Protein AF-A0A0C3NIG6-F1 (afdb_monomer_lite)

Sequence (349 aa):
MDAIRGIPTIVVFTKYDRLLVSLKVQGVANLGSVAKEYLDQHCIKPIQQLTENPNLAHIAVSCAEGEHREGLEKLIELTYEKVTATFGSQMGTPSPVSVVTQMAQRVSPRLKIEGSIAIGKQRYWRALTSGANFWDHTILECLAVVHTDIVSVWNFNDPSQYLYSTEFRELMVNLVGTVDASTPTPHLPRVDTTSKICEPGPPLLAALPVILPFKAGLSLVQWVYETYQRLPDVHRKFMAYIVDLVHILEILFALTANKNEIKLTRGAISLAFNAYYPSAIQRDA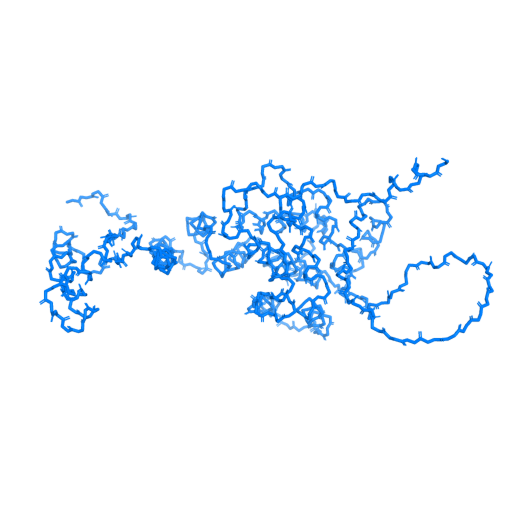HQNIKTRDYKIPGRDAVLEEIVSLLGTSAIDDSGISRVLGNISSADLERDDEWRTVTDNSKKTR

Secondary structure (DSSP, 8-state):
-GGGTT---EEEE--HHHHHHHHHHTT-SSHHHHHHHHHIIIIIHHHHHHHT-TT-EEEE---STTTHHHHHHHHHHHHHHHHHHHH--TTS---HHHHHHHHH--S-HHHHHHHHHHHHHHHTHHHHTTT---TTS-HHHHHHHHHHHHHHHH----TT-GGGSHHHHHHHHHHHHGGGSSS----S----------------------------SSSSHHHHHHHHTSTT-HHHHHHHHHHHHHHHHHHHHHHHTT-TTSPP-HHHHHHHHHHHTTSHHHHHHHHHHHHS---SS-HHHHHHHHHHHTTS-GGG-HHHHHHHHT--HHHHS----S--S-SSSSS--

Structure (mmCIF, N/CA/C/O backbone):
data_AF-A0A0C3NIG6-F1
#
_entry.id   AF-A0A0C3NIG6-F1
#
loop_
_atom_site.group_PDB
_atom_site.id
_atom_site.type_symbol
_atom_site.label_atom_id
_atom_site.label_alt_id
_atom_site.label_comp_id
_atom_site.label_asym_id
_atom_site.label_entity_id
_atom_site.label_seq_id
_atom_site.pdbx_PDB_ins_code
_atom_site.Cartn_x
_atom_site.Cartn_y
_atom_site.Cartn_z
_atom_site.occupancy
_atom_site.B_iso_or_equiv
_atom_site.auth_seq_id
_atom_site.auth_comp_id
_atom_site.auth_asym_id
_atom_site.auth_atom_id
_atom_site.pdbx_PDB_model_num
ATOM 1 N N . MET A 1 1 ? -28.091 -20.448 17.985 1.00 50.78 1 MET A N 1
ATOM 2 C CA . MET A 1 1 ? -27.729 -19.247 17.202 1.00 50.78 1 MET A CA 1
ATOM 3 C C . MET A 1 1 ? -26.829 -19.677 16.045 1.00 50.78 1 MET A C 1
ATOM 5 O O . MET A 1 1 ? -25.616 -19.584 16.155 1.00 50.78 1 MET A O 1
ATOM 9 N N . ASP A 1 2 ? -27.399 -20.167 14.942 1.00 51.06 2 ASP A N 1
ATOM 10 C CA . ASP A 1 2 ? -26.607 -20.682 13.805 1.00 51.06 2 ASP A CA 1
ATOM 11 C C . ASP A 1 2 ? -26.094 -19.589 12.846 1.00 51.06 2 ASP A C 1
ATOM 13 O O . ASP A 1 2 ? -25.304 -19.867 11.950 1.00 51.06 2 ASP A O 1
ATOM 17 N N . ALA A 1 3 ? -26.493 -18.329 13.048 1.00 52.78 3 ALA A N 1
ATOM 18 C CA . ALA A 1 3 ? -26.222 -17.232 12.115 1.00 52.78 3 ALA A CA 1
ATOM 19 C C . ALA A 1 3 ? -24.767 -16.713 12.105 1.00 52.78 3 ALA A C 1
ATOM 21 O O . ALA A 1 3 ? -24.412 -15.957 11.209 1.00 52.78 3 ALA A O 1
ATOM 22 N N . ILE A 1 4 ? -23.925 -17.089 13.077 1.00 56.44 4 ILE A N 1
ATOM 23 C CA . ILE A 1 4 ? -22.544 -16.569 13.222 1.00 56.44 4 ILE A CA 1
ATOM 24 C C . ILE A 1 4 ? -21.499 -17.608 12.773 1.00 56.44 4 ILE A C 1
ATOM 26 O O . ILE A 1 4 ? -20.300 -17.333 12.696 1.00 56.44 4 ILE A O 1
ATOM 30 N N . ARG A 1 5 ? -21.925 -18.835 12.450 1.00 59.25 5 ARG A N 1
ATOM 31 C CA . ARG A 1 5 ? -20.999 -19.916 12.110 1.00 59.25 5 ARG A CA 1
ATOM 32 C C . ARG A 1 5 ? -20.332 -19.627 10.759 1.00 59.25 5 ARG A C 1
ATOM 34 O O . ARG A 1 5 ? -20.992 -19.616 9.728 1.00 59.25 5 ARG A O 1
ATOM 41 N N . GLY A 1 6 ? -19.018 -19.398 10.781 1.00 68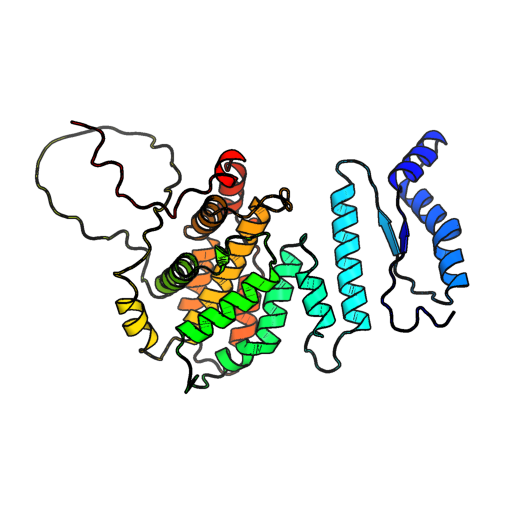.44 6 GLY A N 1
ATOM 42 C CA . GLY A 1 6 ? -18.221 -19.078 9.589 1.00 68.44 6 GLY A CA 1
ATOM 43 C C . GLY A 1 6 ? -18.077 -17.583 9.277 1.00 68.44 6 GLY A C 1
ATOM 44 O O . GLY A 1 6 ? -17.482 -17.248 8.257 1.00 68.44 6 GLY A O 1
ATOM 45 N N . ILE A 1 7 ? -18.574 -16.686 10.139 1.00 78.69 7 ILE A N 1
ATOM 46 C CA . ILE A 1 7 ? -18.422 -15.233 9.974 1.00 78.69 7 ILE A CA 1
ATOM 47 C C . ILE A 1 7 ? -17.359 -14.716 10.958 1.00 78.69 7 ILE A C 1
ATOM 49 O O . ILE A 1 7 ? -17.544 -14.858 12.174 1.00 78.69 7 ILE A O 1
ATOM 53 N N . PRO A 1 8 ? -16.258 -14.090 10.490 1.00 82.50 8 PRO A N 1
ATOM 54 C CA . PRO A 1 8 ? -15.301 -13.459 11.392 1.00 82.50 8 PRO A CA 1
ATOM 55 C C . PRO A 1 8 ? -15.998 -12.333 12.155 1.00 82.50 8 PRO A C 1
ATOM 57 O O . PRO A 1 8 ? -16.492 -11.375 11.566 1.00 82.50 8 PRO A O 1
ATOM 60 N N . THR A 1 9 ? -16.049 -12.465 13.478 1.00 86.00 9 THR A N 1
ATOM 61 C CA . THR A 1 9 ? -16.782 -11.547 14.355 1.00 86.00 9 THR A CA 1
ATOM 62 C C . THR A 1 9 ? -15.817 -10.866 15.316 1.00 86.00 9 THR A C 1
ATOM 64 O O . THR A 1 9 ? -15.025 -11.538 15.981 1.00 86.00 9 THR A O 1
ATOM 67 N N . ILE A 1 10 ? -15.899 -9.536 15.392 1.00 90.94 10 ILE A N 1
ATOM 68 C CA . ILE A 1 10 ? -15.164 -8.696 16.342 1.00 90.94 10 ILE A CA 1
ATOM 69 C C . ILE A 1 10 ? -16.175 -7.840 17.096 1.00 90.94 10 ILE A C 1
ATOM 71 O O . ILE A 1 10 ? -17.009 -7.178 16.479 1.00 90.94 10 ILE A O 1
ATOM 75 N N . VAL A 1 11 ? -16.091 -7.830 18.425 1.00 91.69 11 VAL A N 1
ATOM 76 C CA . VAL A 1 11 ? -16.905 -6.947 19.266 1.00 91.69 11 VAL A CA 1
ATOM 77 C C . VAL A 1 11 ? -16.138 -5.665 19.564 1.00 91.69 11 VAL A C 1
ATOM 79 O O . VAL A 1 11 ? -15.054 -5.694 20.144 1.00 91.69 11 VAL A O 1
ATOM 82 N N . VAL A 1 12 ? -16.710 -4.528 19.172 1.00 92.56 12 VAL A N 1
ATOM 83 C CA . VAL A 1 12 ? -16.109 -3.208 19.383 1.00 92.56 12 VAL A CA 1
ATOM 84 C C . VAL A 1 12 ? -16.818 -2.501 20.532 1.00 92.56 12 VAL A C 1
ATOM 86 O O . VAL A 1 12 ? -17.988 -2.133 20.427 1.00 92.56 12 VAL A O 1
ATOM 89 N N . PHE A 1 13 ? -16.097 -2.279 21.626 1.00 91.56 13 PHE A N 1
ATOM 90 C CA . PHE A 1 13 ? -16.580 -1.508 22.764 1.00 91.56 13 PHE A CA 1
ATOM 91 C C . PHE A 1 13 ? -16.217 -0.037 22.576 1.00 91.56 13 PHE A C 1
ATOM 93 O O . PHE A 1 13 ? -15.056 0.355 22.680 1.00 91.56 13 PHE A O 1
ATOM 100 N N . THR A 1 14 ? -17.217 0.781 22.266 1.00 89.25 14 THR A N 1
ATOM 101 C CA . THR A 1 14 ? -17.039 2.222 22.045 1.00 89.25 14 THR A CA 1
ATOM 102 C C . THR A 1 14 ? -17.154 3.011 23.349 1.00 89.25 14 THR A C 1
ATOM 104 O O . THR A 1 14 ? -17.643 2.497 24.356 1.00 89.25 14 THR A O 1
ATOM 107 N N . LYS A 1 15 ? -16.742 4.288 23.319 1.00 88.00 15 LYS A N 1
ATOM 108 C CA . LYS A 1 15 ? -16.804 5.224 24.459 1.00 88.00 15 LYS A CA 1
ATOM 109 C C . LYS A 1 15 ? -15.924 4.805 25.643 1.00 88.00 15 LYS A C 1
ATOM 111 O O . LYS A 1 15 ? -16.271 5.071 26.797 1.00 88.00 15 LYS A O 1
ATOM 116 N N . TYR A 1 16 ? -14.790 4.158 25.372 1.00 89.31 16 TYR A N 1
ATOM 117 C CA . TYR A 1 16 ? -13.845 3.757 26.417 1.00 89.31 16 TYR A CA 1
ATOM 118 C C . TYR A 1 16 ? -13.283 4.965 27.190 1.00 89.31 16 TYR A C 1
ATOM 120 O O . TYR A 1 16 ? -13.111 4.905 28.406 1.00 89.31 16 TYR A O 1
ATOM 128 N N . ASP A 1 17 ? -13.118 6.103 26.513 1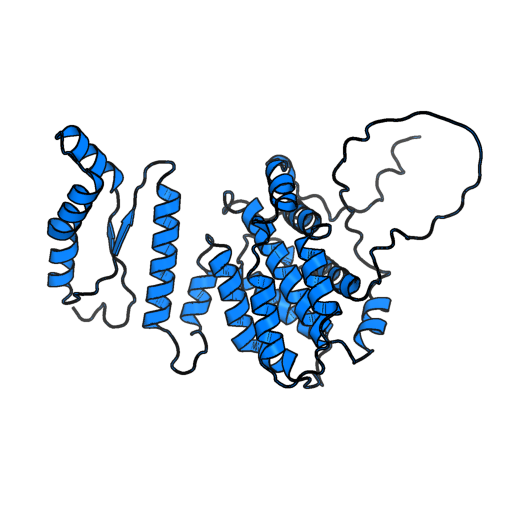.00 88.56 17 ASP A N 1
ATOM 129 C CA . ASP A 1 17 ? -12.810 7.407 27.106 1.00 88.56 17 ASP A CA 1
ATOM 130 C C . ASP A 1 17 ? -13.797 7.799 28.212 1.00 88.56 17 ASP A C 1
ATOM 132 O O . ASP A 1 17 ? -13.394 8.203 29.302 1.00 88.56 17 ASP A O 1
ATOM 136 N N . ARG A 1 18 ? -15.103 7.617 27.981 1.00 90.50 18 ARG A N 1
ATOM 137 C CA . ARG A 1 18 ? -16.131 7.955 28.974 1.00 90.50 18 ARG A CA 1
ATOM 138 C C . ARG A 1 18 ? -16.068 7.053 30.198 1.00 90.50 18 ARG A C 1
ATOM 140 O O . ARG A 1 18 ? -16.305 7.534 31.305 1.00 90.50 18 ARG A O 1
ATOM 147 N N . LEU A 1 19 ? -15.731 5.775 30.017 1.00 90.44 19 LEU A N 1
ATOM 148 C CA . LEU A 1 19 ? -15.505 4.862 31.136 1.00 90.44 19 LEU A CA 1
ATOM 149 C C . LEU A 1 19 ? -14.326 5.349 31.986 1.00 90.44 19 LEU A C 1
ATOM 151 O O . LEU A 1 19 ? -14.478 5.506 33.197 1.00 90.44 19 LEU A O 1
ATOM 155 N N . LEU A 1 20 ? -13.196 5.680 31.355 1.00 90.12 20 LEU A N 1
ATOM 156 C CA . LEU A 1 20 ? -12.022 6.220 32.047 1.00 90.12 20 LEU A CA 1
ATOM 157 C C . LEU A 1 20 ? -12.338 7.523 32.796 1.00 90.12 20 LEU A C 1
ATOM 159 O O . LEU A 1 20 ? -11.963 7.666 33.961 1.00 90.12 20 LEU A O 1
ATOM 163 N N . VAL A 1 21 ? -13.075 8.448 32.171 1.00 90.19 21 VAL A N 1
ATOM 164 C CA . VAL A 1 21 ? -13.530 9.693 32.814 1.00 90.19 21 VAL A CA 1
ATOM 165 C C . VAL A 1 21 ? -14.425 9.395 34.017 1.00 90.19 21 VAL A C 1
ATOM 167 O O . VAL A 1 21 ? -14.229 9.989 35.076 1.00 90.19 21 VAL A O 1
ATOM 170 N N . SER A 1 22 ? -15.367 8.455 33.897 1.00 89.94 22 SER A N 1
ATOM 171 C CA . SER A 1 22 ? -16.261 8.095 35.005 1.00 89.94 22 SER A CA 1
ATOM 172 C C . SER A 1 22 ? -15.504 7.524 36.210 1.00 89.94 22 SER A C 1
ATOM 174 O O . SER A 1 22 ? -15.755 7.938 37.341 1.00 89.94 22 SER A O 1
ATOM 176 N N . LEU A 1 23 ? -14.514 6.657 35.973 1.00 90.31 23 LEU A N 1
ATOM 177 C CA . LEU A 1 23 ? -13.677 6.072 37.023 1.00 90.31 23 LEU A CA 1
ATOM 178 C C . LEU A 1 23 ? -12.795 7.136 37.684 1.00 90.31 23 LEU A C 1
ATOM 180 O O . LEU A 1 23 ? -12.614 7.138 38.900 1.00 90.31 23 LEU A O 1
ATOM 184 N N . LYS A 1 24 ? -12.306 8.101 36.897 1.00 90.19 24 LYS A N 1
ATOM 185 C CA . LYS A 1 24 ? -11.540 9.241 37.408 1.00 90.19 24 LYS A CA 1
ATOM 186 C C . LYS A 1 24 ? -12.373 10.113 38.344 1.00 90.19 24 LYS A C 1
ATOM 188 O O . LYS A 1 24 ? -11.885 10.491 39.404 1.00 90.19 24 LYS A O 1
ATOM 193 N N . VAL A 1 25 ? -13.626 10.402 37.985 1.00 90.44 25 VAL A N 1
ATOM 194 C CA . VAL A 1 25 ? -14.560 11.158 38.843 1.00 90.44 25 VAL A CA 1
ATOM 195 C C . VAL A 1 25 ? -14.852 10.412 40.149 1.00 90.44 25 VAL A C 1
ATOM 197 O O . VAL A 1 25 ? -15.015 11.043 41.188 1.00 90.44 25 VAL A O 1
ATOM 200 N N . GLN A 1 26 ? -14.852 9.079 40.124 1.00 88.94 26 GLN A N 1
ATOM 201 C CA . GLN A 1 26 ? -15.035 8.235 41.311 1.00 88.94 26 GLN A CA 1
ATOM 202 C C . GLN A 1 26 ? -13.778 8.119 42.193 1.00 88.94 26 GLN A C 1
ATOM 204 O O . GLN A 1 26 ? -13.798 7.406 43.193 1.00 88.94 26 GLN A O 1
ATOM 209 N N . GLY A 1 27 ? -12.681 8.804 41.850 1.00 86.19 27 GLY A N 1
ATOM 210 C CA . GLY A 1 27 ? -11.442 8.778 42.630 1.00 86.19 27 GLY A CA 1
ATOM 211 C C . GLY A 1 27 ? -10.666 7.463 42.523 1.00 86.19 27 GLY A C 1
ATOM 212 O O . GLY A 1 27 ? -9.832 7.170 43.377 1.00 86.19 27 GLY A O 1
ATOM 213 N N . VAL A 1 28 ? -10.926 6.661 41.487 1.00 87.06 28 VAL A N 1
ATOM 214 C CA . VAL A 1 28 ? -10.264 5.369 41.279 1.00 87.06 28 VAL A CA 1
ATOM 215 C C . VAL A 1 28 ? -8.808 5.579 40.851 1.00 87.06 28 VAL A C 1
ATOM 217 O O . VAL A 1 28 ? -8.521 6.254 39.861 1.00 87.06 28 VAL A O 1
ATOM 220 N N . ALA A 1 29 ? -7.873 4.966 41.580 1.00 83.00 29 ALA A N 1
ATOM 221 C CA . ALA A 1 29 ? -6.476 4.853 41.159 1.00 83.00 29 ALA A CA 1
ATOM 222 C C . ALA A 1 29 ? -6.318 3.768 40.074 1.00 83.00 29 ALA A C 1
ATOM 224 O O . ALA A 1 29 ? -7.115 2.838 40.001 1.00 83.00 29 ALA A O 1
ATOM 225 N N . ASN A 1 30 ? -5.270 3.849 39.244 1.00 84.88 30 ASN A N 1
ATOM 226 C CA . ASN A 1 30 ? -4.984 2.866 38.182 1.00 84.88 30 ASN A CA 1
ATOM 227 C C . ASN A 1 30 ? -6.143 2.665 37.181 1.00 84.88 30 ASN A C 1
ATOM 229 O O . ASN A 1 30 ? -6.539 1.544 36.863 1.00 84.88 30 ASN A O 1
ATOM 233 N N . LEU A 1 31 ? -6.663 3.776 36.647 1.00 87.06 31 LEU A N 1
ATOM 234 C CA . LEU A 1 31 ? -7.825 3.824 35.746 1.00 87.06 31 LEU A CA 1
ATOM 235 C C . LEU A 1 31 ? -7.804 2.767 34.633 1.00 87.06 31 LEU A C 1
ATOM 237 O O . LEU A 1 31 ? -8.821 2.138 34.369 1.00 87.06 31 LEU A O 1
ATOM 241 N N . GLY A 1 32 ? -6.649 2.552 33.995 1.00 85.19 32 GLY A N 1
ATOM 242 C CA . GLY A 1 32 ? -6.527 1.629 32.866 1.00 85.19 32 GLY A CA 1
ATOM 243 C C . GLY A 1 32 ? -6.751 0.159 33.230 1.00 85.19 32 GLY A C 1
ATOM 244 O O . GLY A 1 32 ? -7.393 -0.555 32.464 1.00 85.19 32 GLY A O 1
ATOM 245 N N . SER A 1 33 ? -6.251 -0.308 34.379 1.00 88.44 33 SER A N 1
ATOM 246 C CA . SER A 1 33 ? -6.459 -1.698 34.807 1.00 88.44 33 SER A CA 1
ATOM 247 C C . SER A 1 33 ? -7.886 -1.915 35.296 1.00 88.44 33 SER A C 1
ATOM 249 O O . SER A 1 33 ? -8.506 -2.903 34.917 1.00 88.44 33 SER A O 1
ATOM 251 N N . VAL A 1 34 ? -8.435 -0.958 36.053 1.00 92.00 34 VAL A N 1
ATOM 252 C CA . VAL A 1 34 ? -9.812 -1.045 36.560 1.00 92.00 34 VAL A CA 1
ATOM 253 C C . VAL A 1 34 ? -10.828 -0.974 35.420 1.00 92.00 34 VAL A C 1
ATOM 255 O O . VAL A 1 34 ? -11.781 -1.745 35.398 1.00 92.00 34 VAL A O 1
ATOM 258 N N . ALA A 1 35 ? -10.609 -0.113 34.422 1.00 90.69 35 ALA A N 1
ATOM 259 C CA . ALA A 1 35 ? -11.461 -0.051 33.237 1.00 90.69 35 ALA A CA 1
ATOM 260 C C . ALA A 1 35 ? -11.434 -1.357 32.432 1.00 90.69 35 ALA A C 1
ATOM 262 O O . ALA A 1 35 ? -12.486 -1.810 31.985 1.00 90.69 35 ALA A O 1
ATOM 263 N N . LYS A 1 36 ? -10.256 -1.983 32.275 1.00 90.81 36 LYS A N 1
ATOM 264 C CA . LYS A 1 36 ? -10.127 -3.297 31.625 1.00 90.81 36 LYS A CA 1
ATOM 265 C C . LYS A 1 36 ? -10.873 -4.383 32.390 1.00 90.81 36 LYS A C 1
ATOM 267 O O . LYS A 1 36 ? -11.595 -5.153 31.771 1.00 90.81 36 LYS A O 1
ATOM 272 N N . GLU A 1 37 ? -10.724 -4.428 33.710 1.00 93.00 37 GLU A N 1
ATOM 273 C CA . GLU A 1 37 ? -11.421 -5.400 34.554 1.00 93.00 37 GLU A CA 1
ATOM 274 C C . GLU A 1 37 ? -12.941 -5.200 34.517 1.00 93.00 37 GLU A C 1
ATOM 276 O O . GLU A 1 37 ? -13.684 -6.166 34.359 1.00 93.00 37 GLU A O 1
ATOM 281 N N . TYR A 1 38 ? -13.405 -3.948 34.561 1.00 93.50 38 TYR A N 1
ATOM 282 C CA . TYR A 1 38 ? -14.819 -3.615 34.402 1.00 93.50 38 TYR A CA 1
ATOM 283 C C . TYR A 1 38 ? -15.367 -4.137 33.068 1.00 93.50 38 TYR A C 1
ATOM 285 O O . TYR A 1 38 ? -16.414 -4.783 33.026 1.00 93.50 38 TYR A O 1
ATOM 293 N N . LEU A 1 39 ? -14.643 -3.892 31.972 1.00 93.44 39 LEU A N 1
ATOM 294 C CA . LEU A 1 39 ? -15.014 -4.375 30.642 1.00 93.44 39 LEU A CA 1
ATOM 295 C C . LEU A 1 39 ? -15.014 -5.901 30.556 1.00 93.44 39 LEU A C 1
ATOM 297 O O . LEU A 1 39 ? -15.930 -6.479 29.972 1.00 93.44 39 LEU A O 1
ATOM 301 N N . ASP A 1 40 ? -14.019 -6.550 31.154 1.00 92.94 40 ASP A N 1
ATOM 302 C CA . ASP A 1 40 ? -13.918 -8.006 31.197 1.00 92.94 40 ASP A CA 1
ATOM 303 C C . ASP A 1 40 ? -15.128 -8.628 31.903 1.00 92.94 40 ASP A C 1
ATOM 305 O O . ASP A 1 40 ? -15.803 -9.500 31.351 1.00 92.94 40 ASP A O 1
ATOM 309 N N . GLN A 1 41 ? -15.452 -8.125 33.096 1.00 94.12 41 GLN A N 1
ATOM 310 C CA . GLN A 1 41 ? -16.515 -8.663 33.940 1.00 94.12 41 GLN A CA 1
ATOM 311 C C . GLN A 1 41 ? -17.919 -8.349 33.416 1.00 94.12 41 GLN A C 1
ATOM 313 O O . GLN A 1 41 ? -18.778 -9.230 33.412 1.00 94.12 41 GLN A O 1
ATOM 318 N N . HIS A 1 42 ? -18.166 -7.111 32.983 1.00 93.75 42 HIS A N 1
ATOM 319 C CA . HIS A 1 42 ? -19.520 -6.647 32.670 1.00 93.75 42 HIS A CA 1
ATOM 320 C C . HIS A 1 42 ? -19.883 -6.718 31.189 1.00 93.75 42 HIS A C 1
ATOM 322 O O . HIS A 1 42 ? -21.068 -6.681 30.862 1.00 93.75 42 HIS A O 1
ATOM 328 N N . CYS A 1 43 ? -18.899 -6.837 30.296 1.00 93.31 43 CYS A N 1
ATOM 329 C CA . CYS A 1 43 ? -19.143 -6.820 28.857 1.00 93.31 43 CYS A CA 1
ATOM 330 C C . CYS A 1 43 ? -18.611 -8.080 28.164 1.00 93.31 43 CYS A C 1
ATOM 332 O O . CYS A 1 43 ? -19.377 -8.784 27.513 1.00 93.31 43 CYS A O 1
ATOM 334 N N . ILE A 1 44 ? -17.320 -8.395 28.306 1.00 92.88 44 ILE A N 1
ATOM 335 C CA . ILE A 1 44 ? -16.668 -9.465 27.533 1.00 92.88 44 ILE A CA 1
ATOM 336 C C . ILE A 1 44 ? -17.161 -10.845 27.973 1.00 92.88 44 ILE A C 1
ATOM 338 O O . ILE A 1 44 ? -17.701 -11.581 27.146 1.00 92.88 44 ILE A O 1
ATOM 342 N N . LYS A 1 45 ? -17.038 -11.186 29.263 1.00 93.50 45 LYS A N 1
ATOM 343 C CA . LYS A 1 45 ? -17.456 -12.493 29.796 1.00 93.50 45 LYS A CA 1
ATOM 344 C C . LYS A 1 45 ? -18.930 -12.815 29.517 1.00 93.50 45 LYS A C 1
ATOM 346 O O . LYS A 1 45 ? -19.191 -13.916 29.028 1.00 93.50 45 LYS A O 1
ATOM 351 N N . PRO A 1 46 ? -19.893 -11.895 29.737 1.00 94.12 46 PRO A N 1
ATOM 352 C CA . PRO A 1 46 ? -21.290 -12.147 29.389 1.00 94.12 46 PRO A CA 1
ATOM 353 C C . PRO A 1 46 ? -21.500 -12.474 27.906 1.00 94.12 46 PRO A C 1
ATOM 355 O O . PRO A 1 46 ? -22.256 -13.386 27.580 1.00 94.12 46 PRO A O 1
ATOM 358 N N . ILE A 1 47 ? -20.808 -11.780 26.995 1.00 90.25 47 ILE A N 1
ATOM 359 C CA . ILE A 1 47 ? -20.933 -12.046 25.555 1.00 90.25 47 ILE A CA 1
ATOM 360 C C . ILE A 1 47 ? -20.264 -13.375 25.187 1.00 90.25 47 ILE A C 1
ATOM 362 O O . ILE A 1 47 ? -20.826 -14.135 24.402 1.00 90.25 47 ILE A O 1
ATOM 366 N N . GLN A 1 48 ? -19.103 -13.700 25.760 1.00 91.06 48 GLN A N 1
ATOM 367 C CA . GLN A 1 48 ? -18.442 -14.995 25.547 1.00 91.06 48 GLN A CA 1
ATOM 368 C C . GLN A 1 48 ? -19.334 -16.163 25.982 1.00 91.06 48 GLN A C 1
ATOM 370 O O . GLN A 1 48 ? -19.431 -17.156 25.266 1.00 91.06 48 GLN A O 1
ATOM 375 N N . GLN A 1 49 ? -20.022 -16.022 27.120 1.00 90.75 49 GLN A N 1
ATOM 376 C CA . GLN A 1 49 ? -20.995 -17.005 27.601 1.00 90.75 49 GLN A CA 1
ATOM 377 C C . GLN A 1 49 ? -22.199 -17.110 26.660 1.00 90.75 49 GLN A C 1
ATOM 379 O O . GLN A 1 49 ? -22.582 -18.212 26.286 1.00 90.75 49 GLN A O 1
ATOM 384 N N . LEU A 1 50 ? -22.759 -15.974 26.230 1.00 88.50 50 LEU A N 1
ATOM 385 C CA . LEU A 1 50 ? -23.914 -15.937 25.327 1.00 88.50 50 LEU A CA 1
ATOM 386 C C . LEU A 1 50 ? -23.612 -16.519 23.937 1.00 88.50 50 LEU A C 1
ATOM 388 O O . LEU A 1 50 ? -24.487 -17.104 23.305 1.00 88.50 50 LEU A O 1
ATOM 392 N N . THR A 1 51 ? -22.390 -16.316 23.445 1.00 84.81 51 THR A N 1
ATOM 393 C CA . THR A 1 51 ? -21.947 -16.761 22.113 1.00 84.81 51 THR A CA 1
ATOM 394 C C . THR A 1 51 ? -21.282 -18.134 22.124 1.00 84.81 51 THR A C 1
ATOM 396 O O . THR A 1 51 ? -20.909 -18.619 21.059 1.00 84.81 51 THR A O 1
ATOM 399 N N . GLU A 1 52 ? -21.104 -18.737 23.305 1.00 87.56 52 GLU A N 1
ATOM 400 C CA . GLU A 1 52 ? -20.338 -19.974 23.508 1.00 87.56 52 GLU A CA 1
ATOM 401 C C . GLU A 1 52 ? -18.929 -19.912 22.877 1.00 87.56 52 GLU A C 1
ATOM 403 O O . GLU A 1 52 ? -18.361 -20.919 22.452 1.00 87.56 52 GLU A O 1
ATOM 408 N N . ASN A 1 53 ? -18.343 -18.711 22.810 1.00 83.12 53 ASN A N 1
ATOM 409 C CA . ASN A 1 53 ? -17.048 -18.462 22.186 1.00 83.12 53 ASN A CA 1
ATOM 410 C C . ASN A 1 53 ? -16.070 -17.843 23.198 1.00 83.12 53 ASN A C 1
ATOM 412 O O . ASN A 1 53 ? -16.033 -16.618 23.349 1.00 83.12 53 ASN A O 1
ATOM 416 N N . PRO A 1 54 ? -15.227 -18.654 23.863 1.00 83.62 54 PRO A N 1
ATOM 417 C CA . PRO A 1 54 ? -14.262 -18.146 24.839 1.00 83.62 54 PRO A CA 1
ATOM 418 C C . PRO A 1 54 ? -13.147 -17.304 24.194 1.00 83.62 54 PRO A C 1
ATOM 420 O O . PRO A 1 54 ? -12.515 -16.504 24.873 1.00 83.62 54 PRO A O 1
ATOM 423 N N . ASN A 1 55 ? -12.931 -17.431 22.880 1.00 84.12 55 ASN A N 1
ATOM 424 C CA . ASN A 1 55 ? -11.885 -16.728 22.128 1.00 84.12 55 ASN A CA 1
ATOM 425 C C . ASN A 1 55 ? -12.450 -15.569 21.287 1.00 84.12 55 ASN A C 1
ATOM 427 O O . ASN A 1 55 ? -11.928 -15.243 20.211 1.00 84.12 55 ASN A O 1
ATOM 431 N N . LEU A 1 56 ? -13.545 -14.966 21.758 1.00 87.06 56 LEU A N 1
ATOM 432 C CA . LEU A 1 56 ? -14.191 -13.837 21.103 1.00 87.06 56 LEU A CA 1
ATOM 433 C C . LEU A 1 56 ? -13.210 -12.671 20.931 1.00 87.06 56 LEU A C 1
ATOM 435 O O . LEU A 1 56 ? -12.711 -12.094 21.901 1.00 87.06 56 LEU A O 1
ATOM 439 N N . ALA A 1 57 ? -12.969 -12.310 19.673 1.00 91.25 57 ALA A N 1
ATOM 440 C CA . ALA A 1 57 ? -12.162 -11.154 19.329 1.00 91.25 57 ALA A CA 1
ATOM 441 C C . ALA A 1 57 ? -12.892 -9.883 19.750 1.00 91.25 57 ALA A C 1
ATOM 443 O O . ALA A 1 57 ? -14.068 -9.701 19.426 1.00 91.25 57 ALA A O 1
ATOM 444 N N . HIS A 1 58 ? -12.199 -8.999 20.450 1.00 92.06 58 HIS A N 1
ATOM 445 C CA . HIS A 1 58 ? -12.788 -7.751 20.888 1.00 92.06 58 HIS A CA 1
ATOM 446 C C . HIS A 1 58 ? -11.737 -6.659 21.021 1.00 92.06 58 HIS A C 1
ATOM 448 O O . HIS A 1 58 ? -10.549 -6.932 21.185 1.00 92.06 58 HIS A O 1
ATOM 454 N N . ILE A 1 59 ? -12.196 -5.415 20.971 1.00 92.25 59 ILE A N 1
ATOM 455 C CA . ILE A 1 59 ? -11.359 -4.242 21.186 1.00 92.25 59 ILE A CA 1
ATOM 456 C C . ILE A 1 59 ? -12.174 -3.130 21.840 1.00 92.25 59 ILE A C 1
ATOM 458 O O . ILE A 1 59 ? -13.343 -2.928 21.514 1.00 92.25 59 ILE A O 1
ATOM 462 N N . ALA A 1 60 ? -11.551 -2.404 22.766 1.00 90.50 60 ALA A N 1
ATOM 463 C CA . ALA A 1 60 ? -12.095 -1.167 23.306 1.00 90.50 60 ALA A CA 1
ATOM 464 C C . ALA A 1 60 ? -11.469 0.027 22.580 1.00 90.50 60 ALA A C 1
ATOM 466 O O . ALA A 1 60 ? -10.245 0.114 22.478 1.00 90.50 60 ALA A O 1
ATOM 467 N N . VAL A 1 61 ? -12.303 0.935 22.075 1.00 88.81 61 VAL A N 1
ATOM 468 C CA . VAL A 1 61 ? -11.867 2.109 21.311 1.00 88.81 61 VAL A CA 1
ATOM 469 C C . VAL A 1 61 ? -12.325 3.404 21.982 1.00 88.81 61 VAL A C 1
ATOM 471 O O . VAL A 1 61 ? -13.464 3.533 22.446 1.00 88.81 61 VAL A O 1
ATOM 474 N N . SER A 1 62 ? -11.408 4.368 22.030 1.00 84.38 62 SER A N 1
ATOM 475 C CA . SER A 1 62 ? -11.655 5.741 22.472 1.00 84.38 62 SER 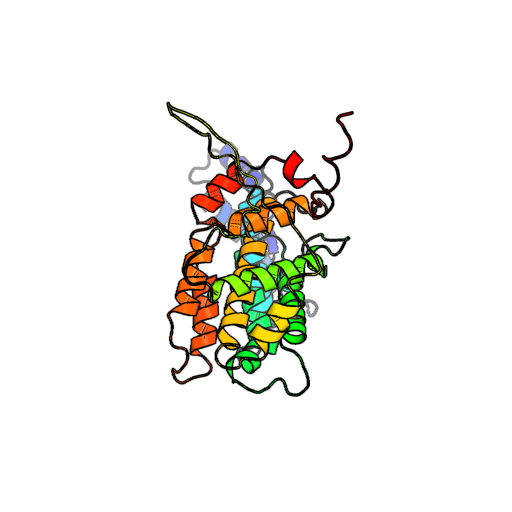A CA 1
ATOM 476 C C . SER A 1 62 ? -12.166 6.570 21.293 1.00 84.38 62 SER A C 1
ATOM 478 O O . SER A 1 62 ? -11.687 6.424 20.166 1.00 84.38 62 SER A O 1
ATOM 480 N N . CYS A 1 63 ? -13.172 7.410 21.532 1.00 73.19 63 CYS A N 1
ATOM 481 C CA . CYS A 1 63 ? -13.651 8.385 20.543 1.00 73.19 63 CYS A CA 1
ATOM 482 C C . CYS A 1 63 ? -13.111 9.797 20.815 1.00 73.19 63 CYS A C 1
ATOM 484 O O . CYS A 1 63 ? -13.527 10.742 20.148 1.00 73.19 63 CYS A O 1
ATOM 486 N N . ALA A 1 64 ? -12.224 9.951 21.804 1.00 74.50 64 ALA A N 1
ATOM 487 C CA . ALA A 1 64 ? -11.596 11.227 22.106 1.00 74.50 64 ALA A CA 1
ATOM 488 C C . ALA A 1 64 ? -10.610 11.632 20.997 1.00 74.50 64 ALA A C 1
ATOM 490 O O . ALA A 1 64 ? -9.924 10.786 20.409 1.00 74.50 64 ALA A O 1
ATOM 491 N N . GLU A 1 65 ? -10.529 12.937 20.722 1.00 65.56 65 GLU A N 1
ATOM 492 C CA . GLU A 1 65 ? -9.539 13.491 19.795 1.00 65.56 65 GLU A CA 1
ATOM 493 C C . GLU A 1 65 ? -8.117 13.106 20.236 1.00 65.56 65 GLU A C 1
ATOM 495 O O . GLU A 1 65 ? -7.769 13.192 21.412 1.00 65.56 65 GLU A O 1
ATOM 500 N N . GLY A 1 66 ? -7.298 12.638 19.289 1.00 66.56 66 GLY A N 1
ATOM 501 C CA . GLY A 1 66 ? -5.930 12.161 19.531 1.00 66.56 66 GLY A CA 1
ATOM 502 C C . GLY A 1 66 ? -5.813 10.659 19.822 1.00 66.56 66 GLY A C 1
ATOM 503 O O . GLY A 1 66 ? -4.933 10.009 19.265 1.00 66.56 66 GLY A O 1
ATOM 504 N N . GLU A 1 67 ? -6.725 10.074 20.601 1.00 67.06 67 GLU A N 1
ATOM 505 C CA . GLU A 1 67 ? -6.698 8.637 20.951 1.00 67.06 67 GLU A CA 1
ATOM 506 C C . GLU A 1 67 ? -7.440 7.745 19.940 1.00 67.06 67 GLU A C 1
ATOM 508 O O . GLU A 1 67 ? -7.219 6.533 19.873 1.00 67.06 67 GLU A O 1
ATOM 513 N N . HIS A 1 68 ? -8.311 8.340 19.119 1.00 71.19 68 HIS A N 1
ATOM 514 C CA . HIS A 1 68 ? -9.082 7.625 18.101 1.00 71.19 68 HIS A CA 1
ATOM 515 C C . HIS A 1 68 ? -8.199 6.881 17.082 1.00 71.19 68 HIS A C 1
ATOM 517 O O . HIS A 1 68 ? -8.548 5.778 16.657 1.00 71.19 68 HIS A O 1
ATOM 523 N N . ARG A 1 69 ? -7.043 7.454 16.711 1.00 69.81 69 ARG A N 1
ATOM 524 C CA . ARG A 1 69 ? -6.167 6.894 15.669 1.00 69.81 69 ARG A CA 1
ATOM 525 C C . ARG A 1 69 ? -5.558 5.554 16.084 1.00 69.81 69 ARG A C 1
ATOM 527 O O . ARG A 1 69 ? -5.629 4.599 15.321 1.00 69.81 69 ARG A O 1
ATOM 534 N N . GLU A 1 70 ? -5.051 5.459 17.313 1.00 74.62 70 GLU A N 1
ATOM 535 C CA . GLU A 1 70 ? -4.469 4.218 17.847 1.00 74.62 70 GLU A CA 1
ATOM 536 C C . GLU A 1 70 ? -5.528 3.107 17.974 1.00 74.62 70 GLU A C 1
ATOM 538 O O . GLU A 1 70 ? -5.278 1.947 17.644 1.00 74.62 70 GLU A O 1
ATOM 543 N N . GLY A 1 71 ? -6.741 3.454 18.423 1.00 79.56 71 GLY A N 1
ATOM 544 C CA . GLY A 1 71 ? -7.854 2.505 18.497 1.00 79.56 71 GLY A CA 1
ATOM 545 C C . GLY A 1 71 ? -8.285 1.988 17.121 1.00 79.56 71 GLY A C 1
ATOM 546 O O . GLY A 1 71 ? -8.575 0.800 16.970 1.00 79.56 71 GLY A O 1
ATOM 547 N N . LEU A 1 72 ? -8.294 2.866 16.115 1.00 78.94 72 LEU A N 1
ATOM 548 C CA . LEU A 1 72 ? -8.616 2.519 14.733 1.00 78.94 72 LEU A CA 1
ATOM 549 C C . LEU A 1 72 ? -7.552 1.606 14.103 1.00 78.94 72 LEU A C 1
ATOM 551 O O . LEU A 1 72 ? -7.914 0.611 13.476 1.00 78.94 72 LEU A O 1
ATOM 555 N N . GLU A 1 73 ? -6.264 1.901 14.301 1.00 77.38 73 GLU A N 1
ATOM 556 C CA . GLU A 1 73 ? -5.147 1.065 13.831 1.00 77.38 73 GLU A CA 1
ATOM 557 C C . GLU A 1 73 ? -5.252 -0.366 14.380 1.00 77.38 73 GLU A C 1
ATOM 559 O O . GLU A 1 73 ? -5.264 -1.326 13.607 1.00 77.38 73 GLU A O 1
ATOM 564 N N . LYS A 1 74 ? -5.446 -0.512 15.697 1.00 83.31 74 LYS A N 1
ATOM 565 C CA . LYS A 1 74 ? -5.608 -1.822 16.351 1.00 83.31 74 LYS A CA 1
ATOM 566 C C . LYS A 1 74 ? -6.859 -2.571 15.892 1.00 83.31 74 LYS A C 1
ATOM 568 O O . LYS A 1 74 ? -6.826 -3.788 15.731 1.00 83.31 74 LYS A O 1
ATOM 573 N N . LEU A 1 75 ? -7.977 -1.869 15.678 1.00 87.00 75 LEU A N 1
ATOM 574 C CA . LEU A 1 75 ? -9.199 -2.490 15.154 1.00 87.00 75 LEU A CA 1
ATOM 575 C C . LEU A 1 75 ? -8.969 -3.045 13.744 1.00 87.00 75 LEU A C 1
ATOM 577 O O . LEU A 1 75 ? -9.482 -4.112 13.400 1.00 87.00 75 LEU A O 1
ATOM 581 N N . ILE A 1 76 ? -8.203 -2.330 12.928 1.00 82.00 76 ILE A N 1
ATOM 582 C CA . ILE A 1 76 ? -7.897 -2.722 11.556 1.00 82.00 76 ILE A CA 1
ATOM 583 C C . ILE A 1 76 ? -6.963 -3.929 11.515 1.00 82.00 76 ILE A C 1
ATOM 585 O O . ILE A 1 76 ? -7.261 -4.881 10.789 1.00 82.00 76 ILE A O 1
ATOM 589 N N . GLU A 1 77 ? -5.925 -3.943 12.350 1.00 82.12 77 GLU A N 1
ATOM 590 C CA . GLU A 1 77 ? -5.052 -5.104 12.538 1.00 82.12 77 GLU A CA 1
ATOM 591 C C . GLU A 1 77 ? -5.855 -6.333 12.987 1.00 82.12 77 GLU A C 1
ATOM 593 O O . GLU A 1 77 ? -5.843 -7.359 12.307 1.00 82.12 77 GLU A O 1
ATOM 598 N N . LEU A 1 78 ? -6.677 -6.197 14.034 1.00 85.75 78 LEU A N 1
ATOM 599 C CA . LEU A 1 78 ? -7.523 -7.287 14.530 1.00 85.75 78 LEU A CA 1
ATOM 600 C C . LEU A 1 78 ? -8.506 -7.797 13.461 1.00 85.75 78 LEU A C 1
ATOM 602 O O . LEU A 1 78 ? -8.766 -8.998 13.361 1.00 85.75 78 LEU A O 1
ATOM 606 N N . THR A 1 79 ? -9.049 -6.893 12.641 1.00 84.94 79 THR A N 1
ATOM 607 C CA . THR A 1 79 ? -9.915 -7.244 11.504 1.00 84.94 79 THR A CA 1
ATOM 608 C C . THR A 1 79 ? -9.159 -8.059 10.467 1.00 84.94 79 THR A C 1
ATOM 610 O O . THR A 1 79 ? -9.653 -9.102 10.032 1.00 84.94 79 THR A O 1
ATOM 613 N N . TYR A 1 80 ? -7.953 -7.627 10.101 1.00 78.06 80 TYR A N 1
ATOM 614 C CA . TYR A 1 80 ? -7.117 -8.349 9.151 1.00 78.06 80 TYR A CA 1
ATOM 615 C C . TYR A 1 80 ? -6.741 -9.743 9.666 1.00 78.06 80 TYR A C 1
ATOM 617 O O . TYR A 1 80 ? -6.912 -10.731 8.947 1.00 78.06 80 TYR A O 1
ATOM 625 N N . GLU A 1 81 ? -6.307 -9.847 10.922 1.00 83.00 81 GLU A N 1
ATOM 626 C CA . GLU A 1 81 ? -5.975 -11.120 11.561 1.00 83.00 81 GLU A CA 1
ATOM 627 C C . GLU A 1 81 ? -7.168 -12.077 11.569 1.00 83.00 81 GLU A C 1
ATOM 629 O O . GLU A 1 81 ? -7.033 -13.246 11.209 1.00 83.00 81 GLU A O 1
ATOM 634 N N . LYS A 1 82 ? -8.362 -11.594 11.937 1.00 84.31 82 LYS A N 1
ATOM 635 C CA . LYS A 1 82 ? -9.559 -12.443 12.020 1.00 84.31 82 LYS A CA 1
ATOM 636 C C . LYS A 1 82 ? -10.035 -12.913 10.658 1.00 84.31 82 LYS A C 1
ATOM 638 O O . LYS A 1 82 ? -10.376 -14.089 10.520 1.00 84.31 82 LYS A O 1
ATOM 643 N N . VAL A 1 83 ? -10.033 -12.042 9.653 1.00 80.00 83 VAL A N 1
ATOM 644 C CA . VAL A 1 83 ? -10.357 -12.430 8.275 1.00 80.00 83 VAL A CA 1
ATOM 645 C C . VAL A 1 83 ? -9.335 -13.442 7.763 1.00 80.00 83 VAL A C 1
ATOM 647 O O . VAL A 1 83 ? -9.720 -14.470 7.214 1.00 80.00 83 VAL A O 1
ATOM 650 N N . THR A 1 84 ? -8.045 -13.209 7.994 1.00 75.50 84 THR A N 1
ATOM 651 C CA . THR A 1 84 ? -6.978 -14.110 7.540 1.00 75.50 84 THR A CA 1
ATOM 652 C C . THR A 1 84 ? -7.006 -15.452 8.262 1.00 75.50 84 THR A C 1
ATOM 654 O O . THR A 1 84 ? -6.818 -16.478 7.625 1.00 75.50 84 THR A O 1
ATOM 657 N N . ALA A 1 85 ? -7.315 -15.494 9.557 1.00 79.50 85 ALA A N 1
ATOM 658 C CA . ALA A 1 85 ? -7.491 -16.749 10.284 1.00 79.50 85 ALA A CA 1
ATOM 659 C C . ALA A 1 85 ? -8.739 -17.521 9.824 1.00 79.50 85 ALA A C 1
ATOM 661 O O . ALA A 1 85 ? -8.719 -18.746 9.760 1.00 79.50 85 ALA A O 1
ATOM 662 N N . THR A 1 86 ? -9.823 -16.810 9.494 1.00 75.31 86 THR A N 1
ATOM 663 C CA . THR A 1 86 ? -11.101 -17.430 9.098 1.00 75.31 86 THR A CA 1
ATOM 664 C C . THR A 1 86 ? -11.080 -17.922 7.655 1.00 75.31 86 THR A C 1
ATOM 666 O O . THR A 1 86 ? -11.647 -18.967 7.349 1.00 75.31 86 THR A O 1
ATOM 669 N N . PHE A 1 87 ? -10.421 -17.179 6.767 1.00 73.06 87 PHE A N 1
ATOM 670 C CA . PHE A 1 87 ? -10.403 -17.457 5.335 1.00 73.06 87 PHE A CA 1
ATOM 671 C C . PHE A 1 87 ? -9.031 -17.871 4.804 1.00 73.06 87 PHE A C 1
ATOM 673 O O . PHE A 1 87 ? -8.912 -18.078 3.604 1.00 73.06 87 PHE A O 1
ATOM 680 N N . GLY A 1 88 ? -7.993 -17.969 5.635 1.00 61.59 88 GLY A N 1
ATOM 681 C CA . GLY A 1 88 ? -6.629 -18.292 5.209 1.00 61.59 88 GLY A CA 1
ATOM 682 C C . GLY A 1 88 ? -6.538 -19.632 4.478 1.00 61.59 88 GLY A C 1
ATOM 683 O O . GLY A 1 88 ? -7.187 -20.605 4.860 1.00 61.59 88 GLY A O 1
ATOM 684 N N . SER A 1 89 ? -5.745 -19.696 3.402 1.00 56.91 89 SER A N 1
ATOM 685 C CA . SER A 1 89 ? -5.629 -20.920 2.597 1.00 56.91 89 SER A CA 1
ATOM 686 C C . SER A 1 89 ? -4.708 -21.966 3.228 1.00 56.91 89 SER A C 1
ATOM 688 O O . SER A 1 89 ? -3.705 -21.646 3.861 1.00 56.91 89 SER A O 1
ATOM 690 N N . GLN A 1 90 ? -4.973 -23.232 2.903 1.00 51.00 90 GLN A N 1
ATOM 691 C CA . GLN A 1 90 ? -4.222 -24.421 3.332 1.00 51.00 90 GLN A CA 1
ATOM 692 C C . GLN A 1 90 ? -2.816 -24.596 2.701 1.00 51.00 90 GLN A C 1
ATOM 694 O O . GLN A 1 90 ? -2.132 -25.555 3.038 1.00 51.00 90 GLN A O 1
ATOM 699 N N . MET A 1 91 ? -2.352 -23.714 1.801 1.00 48.09 91 MET A N 1
ATOM 700 C CA . MET A 1 91 ? -1.078 -23.894 1.060 1.00 48.09 91 MET A CA 1
ATOM 701 C C . MET A 1 91 ? -0.247 -22.606 0.896 1.00 48.09 91 MET A C 1
ATOM 703 O O . MET A 1 91 ? 0.300 -22.335 -0.174 1.00 48.09 91 MET A O 1
ATOM 707 N N . GLY A 1 92 ? -0.181 -21.756 1.926 1.00 54.44 92 GLY A N 1
ATOM 708 C CA . GLY A 1 92 ? 0.719 -20.587 1.930 1.00 54.44 92 GLY A CA 1
ATOM 709 C C . GLY A 1 92 ? 0.393 -19.498 0.896 1.00 54.44 92 GLY A C 1
ATOM 710 O O . GLY A 1 92 ? 1.222 -18.634 0.629 1.00 54.44 92 GLY A O 1
ATOM 711 N N . THR A 1 93 ? -0.805 -19.535 0.305 1.00 55.81 93 THR A N 1
ATOM 712 C CA . THR A 1 93 ? -1.303 -18.510 -0.622 1.00 55.81 93 THR A CA 1
ATOM 713 C C . THR A 1 93 ? -2.431 -17.743 0.070 1.00 55.81 93 THR A C 1
ATOM 715 O O . THR A 1 93 ? -3.375 -18.387 0.524 1.00 55.81 93 THR A O 1
ATOM 718 N N . PRO A 1 94 ? -2.384 -16.410 0.196 1.00 60.84 94 PRO A N 1
ATOM 719 C CA . PRO A 1 94 ? -3.465 -15.649 0.819 1.00 60.84 94 PRO A CA 1
ATOM 720 C C . PRO A 1 94 ? -4.799 -15.890 0.105 1.00 60.84 94 PRO A C 1
ATOM 722 O O . PRO A 1 94 ? -4.851 -16.003 -1.120 1.00 60.84 94 PRO A O 1
ATOM 725 N N . SER A 1 95 ? -5.883 -16.021 0.867 1.00 71.44 95 SER A N 1
ATOM 726 C CA . SER A 1 95 ? -7.218 -16.166 0.279 1.00 71.44 95 SER A CA 1
ATOM 727 C C . SER A 1 95 ? -7.654 -14.865 -0.394 1.00 71.44 95 SER A C 1
ATOM 729 O O . SER A 1 95 ? -7.353 -13.796 0.143 1.00 71.44 95 SER A O 1
ATOM 731 N N . PRO A 1 96 ? -8.416 -14.920 -1.507 1.00 66.75 96 PRO A N 1
ATOM 732 C CA . PRO A 1 96 ? -8.967 -13.728 -2.149 1.00 66.75 96 PRO A CA 1
ATOM 733 C C . PRO A 1 96 ? -9.703 -12.802 -1.174 1.00 66.75 96 PRO A C 1
ATOM 735 O O . PRO A 1 96 ? -9.630 -11.587 -1.313 1.00 66.75 96 PRO A O 1
ATOM 738 N N . VAL A 1 97 ? -10.363 -13.362 -0.153 1.00 65.06 97 VAL A N 1
ATOM 739 C CA . VAL A 1 97 ? -11.076 -12.580 0.867 1.00 65.06 97 VAL A CA 1
ATOM 740 C C . VAL A 1 97 ? -10.100 -11.797 1.748 1.00 65.06 97 VAL A C 1
ATOM 742 O O . VAL A 1 97 ? -10.302 -10.609 1.971 1.00 65.06 97 VAL A O 1
ATOM 745 N N . SER A 1 98 ? -9.012 -12.431 2.196 1.00 64.44 98 SER A N 1
ATOM 746 C CA . SER A 1 98 ? -7.960 -11.776 2.989 1.00 64.44 98 SER A CA 1
ATOM 747 C C . SER A 1 98 ? -7.284 -10.656 2.190 1.00 64.44 98 SER A C 1
ATOM 749 O O . SER A 1 98 ? -7.152 -9.540 2.693 1.00 64.44 98 SER A O 1
ATOM 751 N N . VAL A 1 99 ? -6.986 -10.908 0.910 1.00 65.06 99 VAL A N 1
ATOM 752 C CA . VAL A 1 99 ? -6.433 -9.901 -0.006 1.00 65.06 99 VAL A CA 1
ATOM 753 C C . VAL A 1 99 ? -7.389 -8.715 -0.153 1.00 65.06 99 VAL A C 1
ATOM 755 O O . VAL A 1 99 ? -6.995 -7.580 0.095 1.00 65.06 99 VAL A O 1
ATOM 758 N N . VAL A 1 100 ? -8.665 -8.951 -0.477 1.00 67.25 100 VAL A N 1
ATOM 759 C CA . VAL A 1 100 ? -9.660 -7.873 -0.630 1.00 67.25 100 VAL A CA 1
ATOM 760 C C . VAL A 1 100 ? -9.833 -7.078 0.665 1.00 67.25 100 VAL A C 1
ATOM 762 O O . VAL A 1 100 ? -9.951 -5.856 0.615 1.00 67.25 100 VAL A O 1
ATOM 765 N N . THR A 1 101 ? -9.797 -7.726 1.831 1.00 67.44 101 THR A N 1
ATOM 766 C CA . THR A 1 101 ? -9.842 -7.020 3.117 1.00 67.44 101 THR A CA 1
ATOM 767 C C . THR A 1 101 ? -8.623 -6.116 3.322 1.00 67.44 101 THR A C 1
ATOM 769 O O . THR A 1 101 ? -8.810 -4.964 3.709 1.00 67.44 101 THR A O 1
ATOM 772 N N . GLN A 1 102 ? -7.403 -6.555 2.992 1.00 65.00 102 GLN A N 1
ATOM 773 C CA . GLN A 1 102 ? -6.218 -5.678 3.025 1.00 65.00 102 GLN A CA 1
ATOM 774 C C . GLN A 1 102 ? -6.346 -4.493 2.057 1.00 65.00 102 GLN A C 1
ATOM 776 O O . GLN A 1 102 ? -5.997 -3.356 2.387 1.00 65.00 102 GLN A O 1
ATOM 781 N N . MET A 1 103 ? -6.885 -4.727 0.857 1.00 62.72 103 MET A N 1
ATOM 782 C CA . MET A 1 103 ? -7.131 -3.667 -0.128 1.00 62.72 103 MET A CA 1
ATOM 783 C C . MET A 1 103 ? -8.174 -2.655 0.376 1.00 62.72 103 MET A C 1
ATOM 785 O O . MET A 1 103 ? -8.025 -1.443 0.187 1.00 62.72 103 MET A O 1
ATOM 789 N N . ALA A 1 104 ? -9.214 -3.137 1.058 1.00 58.41 104 ALA A N 1
ATOM 790 C CA . ALA A 1 104 ? -10.275 -2.310 1.623 1.00 58.41 104 ALA A CA 1
ATOM 791 C C . ALA A 1 104 ? -9.795 -1.466 2.816 1.00 58.41 104 ALA A C 1
ATOM 793 O O . ALA A 1 104 ? -10.279 -0.352 3.019 1.00 58.41 104 ALA A O 1
ATOM 794 N N . GLN A 1 105 ? -8.820 -1.953 3.586 1.00 64.38 105 GLN A N 1
ATOM 795 C CA . GLN A 1 105 ? -8.262 -1.229 4.726 1.00 64.38 105 GLN A CA 1
ATOM 796 C C . GLN A 1 105 ? -7.286 -0.140 4.256 1.00 64.38 105 GLN A C 1
ATOM 798 O O . GLN A 1 105 ? -6.175 -0.414 3.813 1.00 64.38 105 GLN A O 1
ATOM 803 N N . ARG A 1 106 ? -7.711 1.126 4.334 1.00 60.72 106 ARG A N 1
ATOM 804 C CA . ARG A 1 106 ? -6.997 2.304 3.798 1.00 60.72 106 ARG A CA 1
ATOM 805 C C . ARG A 1 106 ? -6.065 3.018 4.787 1.00 60.72 106 ARG A C 1
ATOM 807 O O . ARG A 1 106 ? -5.731 4.164 4.540 1.00 60.72 106 ARG A O 1
ATOM 814 N N . VAL A 1 107 ? -5.680 2.419 5.915 1.00 65.69 107 VAL A N 1
ATOM 815 C CA . VAL A 1 107 ? -5.059 3.203 7.012 1.00 65.69 107 VAL A CA 1
ATOM 816 C C . VAL A 1 107 ? -3.601 2.870 7.326 1.00 65.69 107 VAL A C 1
ATOM 818 O O . VAL A 1 107 ? -2.969 3.638 8.038 1.00 65.69 107 VAL A O 1
ATOM 821 N N . SER A 1 108 ? -3.070 1.739 6.853 1.00 72.94 108 SER A N 1
ATOM 822 C CA . SER A 1 108 ? -1.743 1.262 7.265 1.00 72.94 108 SER A CA 1
ATOM 823 C C . SER A 1 108 ? -0.839 1.037 6.052 1.00 72.94 108 SER A C 1
ATOM 825 O O . SER A 1 108 ? -1.098 0.097 5.293 1.00 72.94 108 SER A O 1
ATOM 827 N N . PRO A 1 109 ? 0.234 1.839 5.877 1.00 79.38 109 PRO A N 1
ATOM 828 C CA . PRO A 1 109 ? 1.233 1.623 4.829 1.00 79.38 109 PRO A CA 1
ATOM 829 C C . PRO A 1 109 ? 1.831 0.219 4.892 1.00 79.38 109 PRO A C 1
ATOM 831 O O . PRO A 1 109 ? 1.941 -0.458 3.874 1.00 79.38 109 PRO A O 1
ATOM 834 N N . ARG A 1 110 ? 2.109 -0.275 6.106 1.00 81.19 110 ARG A N 1
ATOM 835 C CA . ARG A 1 110 ? 2.631 -1.625 6.328 1.00 81.19 110 ARG A CA 1
ATOM 836 C C . ARG A 1 110 ? 1.713 -2.698 5.740 1.00 81.19 110 ARG A C 1
ATOM 838 O O . ARG A 1 110 ? 2.180 -3.549 4.990 1.00 81.19 110 ARG A O 1
ATOM 845 N N . LEU A 1 111 ? 0.407 -2.638 6.015 1.00 75.94 111 LEU A N 1
ATOM 846 C CA . LEU A 1 111 ? -0.549 -3.603 5.454 1.00 75.94 111 LEU A CA 1
ATOM 847 C C . LEU A 1 111 ? -0.667 -3.480 3.922 1.00 75.94 111 LEU A C 1
ATOM 849 O O . LEU A 1 111 ? -0.928 -4.479 3.253 1.00 75.94 111 LEU A O 1
ATOM 853 N N . LYS A 1 112 ? -0.443 -2.289 3.343 1.00 84.19 112 LYS A N 1
ATOM 854 C CA . LYS A 1 112 ? -0.394 -2.094 1.881 1.00 84.19 112 LYS A CA 1
ATOM 855 C C . LYS A 1 112 ? 0.853 -2.701 1.246 1.00 84.19 112 LYS A C 1
ATOM 857 O O . LYS A 1 112 ? 0.750 -3.318 0.182 1.00 84.19 112 LYS A O 1
ATOM 862 N N . ILE A 1 113 ? 2.005 -2.580 1.900 1.00 86.94 113 ILE A N 1
ATOM 863 C CA . ILE A 1 113 ? 3.253 -3.228 1.479 1.00 86.94 113 ILE A CA 1
ATOM 864 C C . ILE A 1 113 ? 3.092 -4.752 1.557 1.00 86.94 113 ILE A C 1
ATOM 866 O O . ILE A 1 113 ? 3.319 -5.446 0.564 1.00 86.94 113 ILE A O 1
ATOM 870 N N . GLU A 1 114 ? 2.607 -5.275 2.688 1.00 82.75 114 GLU A N 1
ATOM 871 C CA . GLU A 1 114 ? 2.339 -6.708 2.873 1.00 82.75 114 GLU A CA 1
ATOM 872 C C . GLU A 1 114 ? 1.331 -7.240 1.836 1.00 82.75 114 GLU A C 1
ATOM 874 O O . GLU A 1 114 ? 1.561 -8.292 1.235 1.00 82.75 114 GLU A O 1
ATOM 879 N N . GLY A 1 115 ? 0.260 -6.491 1.554 1.00 81.12 115 GLY A N 1
ATOM 880 C CA . GLY A 1 115 ? -0.714 -6.820 0.510 1.00 81.12 115 GLY A CA 1
ATOM 881 C C . GLY A 1 115 ? -0.112 -6.824 -0.902 1.00 81.12 115 GLY A C 1
ATOM 882 O O . GLY A 1 115 ? -0.385 -7.730 -1.691 1.00 81.12 115 GLY A O 1
ATOM 883 N N . SER A 1 116 ? 0.763 -5.863 -1.217 1.00 86.19 116 SER A N 1
ATOM 884 C CA . SER A 1 116 ? 1.467 -5.797 -2.509 1.00 86.19 116 SER A CA 1
ATOM 885 C C . SER A 1 116 ? 2.386 -7.011 -2.698 1.00 86.19 116 SER A C 1
ATOM 887 O O . SER A 1 116 ? 2.408 -7.622 -3.769 1.00 86.19 116 SER A O 1
ATOM 889 N N . ILE A 1 117 ? 3.083 -7.421 -1.630 1.00 84.88 117 ILE A N 1
ATOM 890 C CA . ILE A 1 117 ? 3.909 -8.636 -1.598 1.00 84.88 117 ILE A CA 1
ATOM 891 C C . ILE A 1 117 ? 3.054 -9.892 -1.794 1.00 84.88 117 ILE A C 1
ATOM 893 O O . ILE A 1 117 ? 3.412 -10.777 -2.576 1.00 84.88 117 ILE A O 1
ATOM 897 N N . ALA A 1 118 ? 1.922 -9.981 -1.095 1.00 82.44 118 ALA A N 1
ATOM 898 C CA . ALA A 1 118 ? 0.996 -11.104 -1.170 1.00 82.44 118 ALA A CA 1
ATOM 899 C C . ALA A 1 118 ? 0.461 -11.324 -2.594 1.00 82.44 118 ALA A C 1
ATOM 901 O O . ALA A 1 118 ? 0.579 -12.434 -3.127 1.00 82.44 118 ALA A O 1
ATOM 902 N N . ILE A 1 119 ? -0.068 -10.272 -3.230 1.00 81.19 119 ILE A N 1
ATOM 903 C CA . ILE A 1 119 ? -0.590 -10.348 -4.604 1.00 81.19 119 ILE A CA 1
ATOM 904 C C . ILE A 1 119 ? 0.525 -10.710 -5.586 1.00 81.19 119 ILE A C 1
ATOM 906 O O . ILE A 1 119 ? 0.351 -11.607 -6.417 1.00 81.19 119 ILE A O 1
ATOM 910 N N . GLY A 1 120 ? 1.689 -10.072 -5.454 1.00 82.06 120 GLY A N 1
ATOM 911 C CA . GLY A 1 120 ? 2.841 -10.346 -6.302 1.00 82.06 120 GLY A CA 1
ATOM 912 C C . GLY A 1 120 ? 3.281 -11.810 -6.254 1.00 82.06 120 GLY A C 1
ATOM 913 O O . GLY A 1 120 ? 3.387 -12.461 -7.300 1.00 82.06 120 GLY A O 1
ATOM 914 N N . LYS A 1 121 ? 3.457 -12.369 -5.047 1.00 81.62 121 LYS A N 1
ATOM 915 C CA . LYS A 1 121 ? 3.801 -13.789 -4.832 1.00 81.62 121 LYS A CA 1
ATOM 916 C C . LYS A 1 121 ? 2.762 -14.743 -5.422 1.00 81.62 121 LYS A C 1
ATOM 918 O O . LYS A 1 121 ? 3.138 -15.787 -5.960 1.00 81.62 121 LYS A O 1
ATOM 923 N N . GLN A 1 122 ? 1.478 -14.400 -5.316 1.00 77.69 122 GLN A N 1
ATOM 924 C CA . GLN A 1 122 ? 0.377 -15.229 -5.801 1.00 77.69 122 GLN A CA 1
ATOM 925 C C . GLN A 1 122 ? 0.303 -15.268 -7.330 1.00 77.69 122 GLN A C 1
ATOM 927 O O . GLN A 1 122 ? 0.065 -16.336 -7.894 1.00 77.69 122 GLN A O 1
ATOM 932 N N . ARG A 1 123 ? 0.468 -14.121 -7.994 1.00 76.88 123 ARG A N 1
ATOM 933 C CA . ARG A 1 123 ? 0.130 -13.984 -9.415 1.00 76.88 123 ARG A CA 1
ATOM 934 C C . ARG A 1 123 ? 1.318 -14.115 -10.353 1.00 76.88 123 ARG A C 1
ATOM 936 O O . ARG A 1 123 ? 1.249 -14.894 -11.298 1.00 76.88 123 ARG A O 1
ATOM 943 N N . TYR A 1 124 ? 2.386 -13.353 -10.127 1.00 73.81 124 TYR A N 1
ATOM 944 C CA . TYR A 1 124 ? 3.369 -13.118 -11.191 1.00 73.81 124 TYR A CA 1
ATOM 945 C C . TYR A 1 124 ? 4.831 -13.170 -10.746 1.00 73.81 124 TYR A C 1
ATOM 947 O O . TYR A 1 124 ? 5.669 -13.557 -11.556 1.00 73.81 124 TYR A O 1
ATOM 955 N N . TRP A 1 125 ? 5.184 -12.904 -9.481 1.00 76.56 125 TRP A N 1
ATOM 956 C CA . TRP A 1 125 ? 6.594 -12.901 -9.049 1.00 76.56 125 TRP A CA 1
ATOM 957 C C . TRP A 1 125 ? 7.279 -14.249 -9.273 1.00 76.56 125 TRP A C 1
ATOM 959 O O . TRP A 1 125 ? 8.414 -14.322 -9.723 1.00 76.56 125 TRP A O 1
ATOM 969 N N . ARG A 1 126 ? 6.541 -15.336 -9.065 1.00 70.50 126 ARG A N 1
ATOM 970 C CA . ARG A 1 126 ? 6.987 -16.705 -9.324 1.00 70.50 126 ARG A CA 1
ATOM 971 C C . ARG A 1 126 ? 7.349 -16.983 -10.786 1.00 70.50 126 ARG A C 1
ATOM 973 O O . ARG A 1 126 ? 8.190 -17.850 -11.021 1.00 70.50 126 ARG A O 1
ATOM 980 N N . ALA A 1 127 ? 6.679 -16.334 -11.736 1.00 70.62 127 ALA A N 1
ATOM 981 C CA . ALA A 1 127 ? 7.001 -16.412 -13.159 1.00 70.62 127 ALA A CA 1
ATOM 982 C C . ALA A 1 127 ? 8.158 -15.459 -13.481 1.00 70.62 127 ALA A C 1
ATOM 984 O O . ALA A 1 127 ? 9.128 -15.874 -14.114 1.00 70.62 127 ALA A O 1
ATOM 985 N N . LEU A 1 128 ? 8.109 -14.240 -12.926 1.00 70.44 128 LEU A N 1
ATOM 986 C CA . LEU A 1 128 ? 9.154 -13.231 -13.065 1.00 70.44 128 LEU A CA 1
ATOM 987 C C . LEU A 1 128 ? 10.522 -13.740 -12.639 1.00 70.44 128 LEU A C 1
ATOM 989 O O . LEU A 1 128 ? 11.464 -13.387 -13.316 1.00 70.44 128 LEU A O 1
ATOM 993 N N . THR A 1 129 ? 10.657 -14.549 -11.583 1.00 63.78 129 THR A N 1
ATOM 994 C CA . THR A 1 129 ? 11.961 -15.052 -11.099 1.00 63.78 129 THR A CA 1
ATOM 995 C C . THR A 1 129 ? 12.418 -16.359 -11.745 1.00 63.78 129 THR A C 1
ATOM 997 O O . THR A 1 129 ? 13.531 -16.810 -11.500 1.00 63.78 129 THR A O 1
ATOM 1000 N N . SER A 1 130 ? 11.576 -16.987 -12.570 1.00 62.31 130 SER A N 1
ATOM 1001 C CA . SER A 1 130 ? 11.884 -18.283 -13.193 1.00 62.31 130 SER A CA 1
ATOM 1002 C C . SER A 1 130 ? 12.659 -18.178 -14.509 1.00 62.31 130 SER A C 1
ATOM 1004 O O . SER A 1 130 ? 12.994 -19.202 -15.096 1.00 62.31 130 SER A O 1
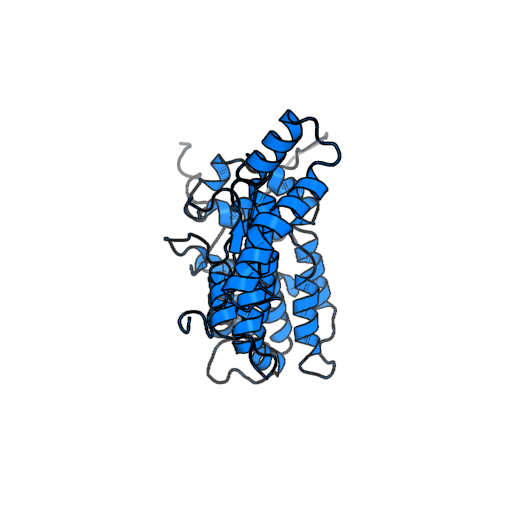ATOM 1006 N N . GLY A 1 131 ? 12.902 -16.958 -15.001 1.00 54.06 131 GLY A N 1
ATOM 1007 C CA . GLY A 1 131 ? 13.529 -16.722 -16.307 1.00 54.06 131 GLY A CA 1
ATOM 1008 C C . GLY A 1 131 ? 12.716 -17.266 -17.487 1.00 54.06 131 GLY A C 1
ATOM 1009 O O . GLY A 1 131 ? 13.209 -17.274 -18.612 1.00 54.06 131 GLY A O 1
ATOM 1010 N N . ALA A 1 132 ? 11.486 -17.739 -17.248 1.00 52.41 132 ALA A N 1
ATOM 1011 C CA . ALA A 1 132 ? 10.584 -18.168 -18.298 1.00 52.41 132 ALA A CA 1
ATOM 1012 C C . ALA A 1 132 ? 10.330 -16.971 -19.215 1.00 52.41 132 ALA A C 1
ATOM 1014 O O . ALA A 1 132 ? 9.811 -15.944 -18.778 1.00 52.41 132 ALA A O 1
ATOM 1015 N N . ASN A 1 133 ? 10.730 -17.103 -20.477 1.00 53.38 133 ASN A N 1
ATOM 1016 C CA . ASN A 1 133 ? 10.387 -16.143 -21.513 1.00 53.38 133 ASN A CA 1
ATOM 1017 C C . ASN A 1 133 ? 8.868 -15.919 -21.465 1.00 53.38 133 ASN A C 1
ATOM 1019 O O . ASN A 1 133 ? 8.087 -16.869 -21.549 1.00 53.38 133 ASN A O 1
ATOM 1023 N N . PHE A 1 134 ? 8.449 -14.667 -21.321 1.00 60.22 134 PHE A N 1
ATOM 1024 C CA . PHE A 1 134 ? 7.065 -14.261 -21.534 1.00 60.22 134 PHE A CA 1
ATOM 1025 C C . PHE A 1 134 ? 6.816 -14.298 -23.048 1.00 60.22 134 PHE A C 1
ATOM 1027 O O . PHE A 1 134 ? 6.817 -13.265 -23.699 1.00 60.22 134 PHE A O 1
ATOM 1034 N N . TRP A 1 135 ? 6.735 -15.502 -23.629 1.00 55.22 135 TRP A N 1
ATOM 1035 C CA . TRP A 1 135 ? 6.807 -15.725 -25.082 1.00 55.22 135 TRP A CA 1
ATOM 1036 C C . TRP A 1 135 ? 5.765 -14.922 -25.883 1.00 55.22 135 TRP A C 1
ATOM 1038 O O . TRP A 1 135 ? 6.050 -14.566 -27.021 1.00 55.22 135 TRP A O 1
ATOM 1048 N N . ASP A 1 136 ? 4.634 -14.565 -25.264 1.00 65.69 136 ASP A N 1
ATOM 1049 C CA . ASP A 1 136 ? 3.541 -13.813 -25.897 1.00 65.69 136 ASP A CA 1
ATOM 1050 C C . ASP A 1 136 ? 3.348 -12.388 -25.337 1.00 65.69 136 ASP A C 1
ATOM 1052 O O . ASP A 1 136 ? 2.394 -11.707 -25.714 1.00 65.69 136 ASP A O 1
ATOM 1056 N N . HIS A 1 137 ? 4.222 -11.920 -24.434 1.00 70.25 137 HIS A N 1
ATOM 1057 C CA . HIS A 1 137 ? 4.085 -10.606 -23.795 1.00 70.25 137 HIS A CA 1
ATOM 1058 C C . HIS A 1 137 ? 5.408 -9.844 -23.727 1.00 70.25 137 HIS A C 1
ATOM 1060 O O . HIS A 1 137 ? 6.449 -10.353 -23.310 1.00 70.25 137 HIS A O 1
ATOM 1066 N N . THR A 1 138 ? 5.356 -8.566 -24.076 1.00 73.88 138 THR A N 1
ATOM 1067 C CA . THR A 1 138 ? 6.456 -7.626 -23.882 1.00 73.88 138 THR A CA 1
ATOM 1068 C C . THR A 1 138 ? 6.693 -7.372 -22.392 1.00 73.88 138 THR A C 1
ATOM 1070 O O . THR A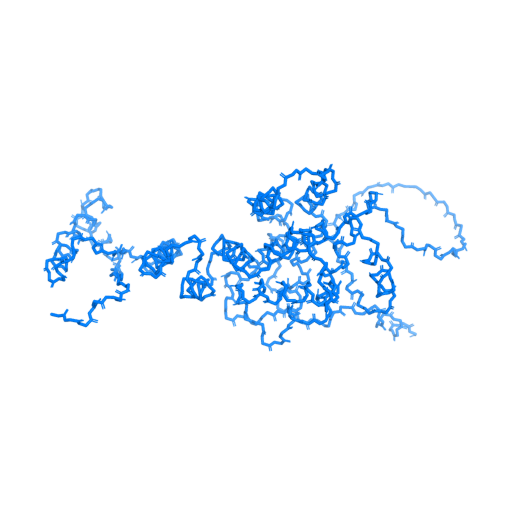 1 138 ? 5.782 -7.420 -21.564 1.00 73.88 138 THR A O 1
ATOM 1073 N N . ILE A 1 139 ? 7.929 -7.021 -22.026 1.00 75.75 139 ILE A N 1
ATOM 1074 C CA . ILE A 1 139 ? 8.247 -6.652 -20.637 1.00 75.75 139 ILE A CA 1
ATOM 1075 C C . ILE A 1 139 ? 7.408 -5.447 -20.182 1.00 75.75 139 ILE A C 1
ATOM 1077 O O . ILE A 1 139 ? 7.009 -5.394 -19.023 1.00 75.75 139 ILE A O 1
ATOM 1081 N N . LEU A 1 140 ? 7.083 -4.516 -21.085 1.00 77.88 140 LEU A N 1
ATOM 1082 C CA . LEU A 1 140 ? 6.211 -3.379 -20.784 1.00 77.88 140 LEU A CA 1
ATOM 1083 C C . LEU A 1 140 ? 4.784 -3.808 -20.436 1.00 77.88 140 LEU A C 1
ATOM 1085 O O . LEU A 1 140 ? 4.220 -3.288 -19.476 1.00 77.88 140 LEU A O 1
ATOM 1089 N N . GLU A 1 141 ? 4.218 -4.775 -21.158 1.00 81.12 141 GLU A N 1
ATOM 1090 C CA . GLU A 1 141 ? 2.909 -5.348 -20.823 1.00 81.12 141 GLU A CA 1
ATOM 1091 C C . GLU A 1 141 ? 2.950 -6.036 -19.456 1.00 81.12 141 GLU A C 1
ATOM 1093 O O . GLU A 1 141 ? 2.081 -5.803 -18.616 1.00 81.12 141 GLU A O 1
ATOM 1098 N N . CYS A 1 142 ? 4.008 -6.801 -19.177 1.00 83.00 142 CYS A N 1
ATOM 1099 C CA . CYS A 1 142 ? 4.203 -7.417 -17.868 1.00 83.00 142 CYS A CA 1
ATOM 1100 C C . CYS A 1 142 ? 4.331 -6.369 -16.746 1.00 83.00 142 CYS A C 1
ATOM 1102 O O . CYS A 1 142 ? 3.691 -6.508 -15.704 1.00 83.00 142 CYS A O 1
ATOM 1104 N N . LEU A 1 143 ? 5.107 -5.297 -16.946 1.00 86.25 143 LEU A N 1
ATOM 1105 C CA . LEU A 1 143 ? 5.229 -4.193 -15.988 1.00 86.25 143 LEU A CA 1
ATOM 1106 C C . LEU A 1 143 ? 3.898 -3.463 -15.786 1.00 86.25 143 LEU A C 1
ATOM 1108 O O . LEU A 1 143 ? 3.577 -3.107 -14.657 1.00 86.25 143 LEU A O 1
ATOM 1112 N N . ALA A 1 144 ? 3.089 -3.287 -16.833 1.00 87.88 144 ALA A N 1
ATOM 1113 C CA . ALA A 1 144 ? 1.763 -2.682 -16.724 1.00 87.88 144 ALA A CA 1
ATOM 1114 C C . ALA A 1 144 ? 0.795 -3.533 -15.881 1.00 87.88 144 ALA A C 1
ATOM 1116 O O . ALA A 1 144 ? -0.006 -2.975 -15.121 1.00 87.88 144 ALA A O 1
ATOM 1117 N N . VAL A 1 145 ? 0.890 -4.867 -15.965 1.00 88.19 145 VAL A N 1
ATOM 1118 C CA . VAL A 1 145 ? 0.142 -5.790 -15.092 1.00 88.19 145 VAL A CA 1
ATOM 1119 C C . VAL A 1 145 ? 0.610 -5.650 -13.644 1.00 88.19 145 VAL A C 1
ATOM 1121 O O . VAL A 1 145 ? -0.214 -5.403 -12.765 1.00 88.19 145 VAL A O 1
ATOM 1124 N N . VAL A 1 146 ? 1.926 -5.716 -13.399 1.00 89.75 146 VAL A N 1
ATOM 1125 C CA . VAL A 1 146 ? 2.512 -5.517 -12.059 1.00 89.75 146 VAL A CA 1
ATOM 1126 C C . VAL A 1 146 ? 2.079 -4.181 -11.457 1.00 89.75 146 VAL A C 1
ATOM 1128 O O . VAL A 1 146 ? 1.677 -4.118 -10.298 1.00 89.75 146 VAL A O 1
ATOM 1131 N N . HIS A 1 147 ? 2.137 -3.119 -12.256 1.00 94.00 147 HIS A N 1
ATOM 1132 C CA . HIS A 1 147 ? 1.752 -1.776 -11.860 1.00 94.00 147 HIS A CA 1
ATOM 1133 C C . HIS A 1 147 ? 0.289 -1.718 -11.424 1.00 94.00 147 HIS A C 1
ATOM 1135 O O . HIS A 1 147 ? -0.015 -1.238 -10.337 1.00 94.00 147 HIS A O 1
ATOM 1141 N N . THR A 1 148 ? -0.613 -2.218 -12.271 1.00 93.25 148 THR A N 1
ATOM 1142 C CA . THR A 1 148 ? -2.058 -2.227 -12.007 1.00 93.25 148 THR A CA 1
ATOM 1143 C C . THR A 1 148 ? -2.374 -2.972 -10.717 1.00 93.25 148 THR A C 1
ATOM 1145 O O . THR A 1 148 ? -3.108 -2.457 -9.875 1.00 93.25 148 THR A O 1
ATOM 1148 N N . ASP A 1 149 ? -1.779 -4.152 -10.539 1.00 88.25 149 ASP A N 1
ATOM 1149 C CA . ASP A 1 149 ? -2.001 -4.979 -9.360 1.00 88.25 149 ASP A CA 1
ATOM 1150 C C . ASP A 1 149 ? -1.520 -4.275 -8.089 1.00 88.25 149 ASP A C 1
ATOM 1152 O O . ASP A 1 149 ? -2.286 -4.180 -7.131 1.00 88.25 149 ASP A O 1
ATOM 1156 N N . ILE A 1 150 ? -0.313 -3.699 -8.095 1.00 92.69 150 ILE A N 1
ATOM 1157 C CA . ILE A 1 150 ? 0.208 -2.949 -6.947 1.00 92.69 150 ILE A CA 1
ATOM 1158 C C . ILE A 1 150 ? -0.669 -1.726 -6.665 1.00 92.69 150 ILE A C 1
ATOM 1160 O O . ILE A 1 150 ? -1.197 -1.621 -5.563 1.00 92.69 150 ILE A O 1
ATOM 1164 N N . VAL A 1 151 ? -0.907 -0.831 -7.631 1.00 93.19 151 VAL A N 1
ATOM 1165 C CA . VAL A 1 151 ? -1.708 0.393 -7.410 1.00 93.19 151 VAL A CA 1
ATOM 1166 C C . VAL A 1 151 ? -3.108 0.067 -6.877 1.00 93.19 151 VAL A C 1
ATOM 1168 O O . VAL A 1 151 ? -3.609 0.760 -5.985 1.00 93.19 151 VAL A O 1
ATOM 1171 N N . SER A 1 152 ? -3.719 -1.027 -7.343 1.00 89.50 152 SER A N 1
ATOM 1172 C CA . SER A 1 152 ? -5.030 -1.463 -6.856 1.00 89.50 152 SER A CA 1
ATOM 1173 C C . SER A 1 152 ? -5.031 -1.812 -5.362 1.00 89.50 152 SER A C 1
ATOM 1175 O O . SER A 1 152 ? -6.016 -1.532 -4.676 1.00 89.50 152 SER A O 1
ATOM 1177 N N . VAL A 1 153 ? -3.926 -2.356 -4.827 1.00 86.38 153 VAL A N 1
ATOM 1178 C CA . VAL A 1 153 ? -3.795 -2.676 -3.395 1.00 86.38 153 VAL A CA 1
ATOM 1179 C C . VAL A 1 153 ? -3.870 -1.427 -2.543 1.00 86.38 153 VAL A C 1
ATOM 1181 O O . VAL A 1 153 ? -4.526 -1.419 -1.496 1.00 86.38 153 VAL A O 1
ATOM 1184 N N . TRP A 1 154 ? -3.218 -0.365 -3.002 1.00 88.56 154 TRP A N 1
ATOM 1185 C CA . TRP A 1 154 ? -3.146 0.897 -2.283 1.00 88.56 154 TRP A CA 1
ATOM 1186 C C . TRP A 1 154 ? -4.492 1.622 -2.248 1.00 88.56 154 TRP A C 1
ATOM 1188 O O . TRP A 1 154 ? -4.804 2.249 -1.237 1.00 88.56 154 TRP A O 1
ATOM 1198 N N . ASN A 1 155 ? -5.338 1.430 -3.270 1.00 86.56 155 ASN A N 1
ATOM 1199 C CA . ASN A 1 155 ? -6.740 1.863 -3.276 1.00 86.56 155 ASN A CA 1
ATOM 1200 C C . ASN A 1 155 ? -6.907 3.368 -2.961 1.00 86.56 155 ASN A C 1
ATOM 1202 O O . ASN A 1 155 ? -7.751 3.767 -2.147 1.00 86.56 155 ASN A O 1
ATOM 1206 N N . PHE A 1 156 ? -6.072 4.196 -3.597 1.00 87.69 156 PHE A N 1
ATOM 1207 C CA . PHE A 1 156 ? -6.162 5.656 -3.543 1.00 87.69 156 PHE A CA 1
ATOM 1208 C C . PHE A 1 156 ? -7.479 6.164 -4.151 1.00 87.69 156 PHE A C 1
ATOM 1210 O O . PHE A 1 156 ? -8.023 5.568 -5.082 1.00 87.69 156 PHE A O 1
ATOM 1217 N N . ASN A 1 157 ? -7.984 7.296 -3.648 1.00 87.75 157 ASN A N 1
ATOM 1218 C CA . ASN A 1 157 ? -9.121 8.006 -4.239 1.00 87.75 157 ASN A CA 1
ATOM 1219 C C . ASN A 1 157 ? -8.683 8.760 -5.507 1.00 87.75 157 ASN A C 1
ATOM 1221 O O . ASN A 1 157 ? -8.527 9.978 -5.490 1.00 87.75 157 ASN A O 1
ATOM 1225 N N . ASP A 1 158 ? -8.447 8.025 -6.590 1.00 89.88 158 ASP A N 1
ATOM 1226 C CA . ASP A 1 158 ? -7.931 8.534 -7.864 1.00 89.88 158 ASP A CA 1
ATOM 1227 C C . ASP A 1 158 ? -8.991 8.448 -8.980 1.00 89.88 158 ASP A C 1
ATOM 1229 O O . ASP A 1 158 ? -8.915 7.582 -9.855 1.00 89.88 158 ASP A O 1
ATOM 1233 N N . PRO A 1 159 ? -10.029 9.307 -8.957 1.00 88.81 159 PRO A N 1
ATOM 1234 C CA . PRO A 1 159 ? -11.112 9.248 -9.940 1.00 88.81 159 PRO A CA 1
ATOM 1235 C C . PRO A 1 159 ? -10.645 9.563 -11.366 1.00 88.81 159 PRO A C 1
ATOM 1237 O O . PRO A 1 159 ? -11.270 9.107 -12.320 1.00 88.81 159 PRO A O 1
ATOM 1240 N N . SER A 1 160 ? -9.559 10.326 -11.511 1.00 89.81 160 SER A N 1
ATOM 1241 C CA . SER A 1 160 ? -8.955 10.665 -12.803 1.00 89.81 160 SER A CA 1
ATOM 1242 C C . SER A 1 160 ? -7.994 9.588 -13.313 1.00 89.81 160 SER A C 1
ATOM 1244 O O . SER A 1 160 ? -7.475 9.720 -14.418 1.00 89.81 160 SER A O 1
ATOM 1246 N N . GLN A 1 161 ? -7.762 8.529 -12.529 1.00 93.12 161 GLN A N 1
ATOM 1247 C CA . GLN A 1 161 ? -6.856 7.429 -12.851 1.00 93.12 161 GLN A CA 1
ATOM 1248 C C . GLN A 1 161 ? -5.425 7.889 -13.178 1.00 93.12 161 GLN A C 1
ATOM 1250 O O . GLN A 1 161 ? -4.750 7.295 -14.020 1.00 93.12 161 GLN A O 1
ATOM 1255 N N . TYR A 1 162 ? -4.933 8.931 -12.504 1.00 93.62 162 TYR A N 1
ATOM 1256 C CA . TYR A 1 162 ? -3.581 9.445 -12.703 1.00 93.62 162 TYR A CA 1
ATOM 1257 C C . TYR A 1 162 ? -2.502 8.399 -12.417 1.00 93.62 162 TYR A C 1
ATOM 1259 O O . TYR A 1 162 ? -1.521 8.329 -13.155 1.00 93.62 162 TYR A O 1
ATOM 1267 N N . LEU A 1 163 ? -2.686 7.541 -11.412 1.00 94.69 163 LEU A N 1
ATOM 1268 C CA . LEU A 1 163 ? -1.761 6.440 -11.142 1.00 94.69 163 LEU A CA 1
ATOM 1269 C C . LEU A 1 163 ? -1.817 5.368 -12.234 1.00 94.69 163 LEU A C 1
ATOM 1271 O O . LEU A 1 163 ? -0.833 4.691 -12.456 1.00 94.69 163 LEU A O 1
ATOM 1275 N N . TYR A 1 164 ? -2.919 5.221 -12.967 1.00 93.50 164 TYR A N 1
ATOM 1276 C CA . TYR A 1 164 ? -3.002 4.263 -14.078 1.00 93.50 164 TYR A CA 1
ATOM 1277 C C . TYR A 1 164 ? -2.631 4.878 -15.434 1.00 93.50 164 TYR A C 1
ATOM 1279 O O . TYR A 1 164 ? -2.595 4.159 -16.436 1.00 93.50 164 TYR A O 1
ATOM 1287 N N . SER A 1 165 ? -2.357 6.184 -15.465 1.00 90.56 165 SER A N 1
ATOM 1288 C CA . SER A 1 165 ? -2.061 6.935 -16.682 1.00 90.56 165 SER A CA 1
ATOM 1289 C C . SER A 1 165 ? -0.775 6.462 -17.364 1.00 90.56 165 SER A C 1
ATOM 1291 O O . SER A 1 165 ? 0.158 5.959 -16.726 1.00 90.56 165 SER A O 1
ATOM 1293 N N . THR A 1 166 ? -0.717 6.635 -18.685 1.00 86.12 166 THR A N 1
ATOM 1294 C CA . THR A 1 166 ? 0.479 6.325 -19.478 1.00 86.12 166 THR A CA 1
ATOM 1295 C C . THR A 1 166 ? 1.665 7.156 -18.999 1.00 86.12 166 THR A C 1
ATOM 1297 O O . THR A 1 166 ? 2.763 6.630 -18.844 1.00 86.12 166 THR A O 1
ATOM 1300 N N . GLU A 1 167 ? 1.426 8.421 -18.665 1.00 85.44 167 GLU A N 1
ATOM 1301 C CA . GLU A 1 167 ? 2.423 9.369 -18.184 1.00 85.44 167 GLU A CA 1
ATOM 1302 C C . GLU A 1 167 ? 3.083 8.878 -16.891 1.00 85.44 167 GLU A C 1
ATOM 1304 O O . GLU A 1 167 ? 4.311 8.856 -16.790 1.00 85.44 167 GLU A O 1
ATOM 1309 N N . PHE A 1 168 ? 2.296 8.420 -15.910 1.00 89.94 168 PHE A N 1
ATOM 1310 C CA . PHE A 1 168 ? 2.857 7.886 -14.667 1.00 89.94 168 PHE A CA 1
ATOM 1311 C C . PHE A 1 168 ? 3.621 6.577 -14.885 1.00 89.94 168 PHE A C 1
ATOM 1313 O O . PHE A 1 168 ? 4.705 6.382 -14.332 1.00 89.94 168 PHE A O 1
ATOM 1320 N N . ARG A 1 169 ? 3.114 5.691 -15.747 1.00 89.31 169 ARG A N 1
ATOM 1321 C CA . ARG A 1 169 ? 3.807 4.440 -16.086 1.00 89.31 169 ARG A CA 1
ATOM 1322 C C . ARG A 1 169 ? 5.142 4.689 -16.786 1.00 89.31 169 ARG A C 1
ATOM 1324 O O . ARG A 1 169 ? 6.118 4.018 -16.450 1.00 89.31 169 ARG A O 1
ATOM 1331 N N . GLU A 1 170 ? 5.212 5.654 -17.700 1.00 83.31 170 GLU A N 1
ATOM 1332 C CA . GLU A 1 170 ? 6.459 6.068 -18.355 1.00 83.31 170 GLU A CA 1
ATOM 1333 C C . GLU A 1 170 ? 7.482 6.591 -17.343 1.00 83.31 170 GLU A C 1
ATOM 1335 O O . GLU A 1 170 ? 8.657 6.229 -17.410 1.00 83.31 170 GLU A O 1
ATOM 1340 N N . LEU A 1 171 ? 7.046 7.384 -16.360 1.00 85.00 171 LEU A N 1
ATOM 1341 C CA . LEU A 1 171 ? 7.919 7.875 -15.289 1.00 85.00 171 LEU A CA 1
ATOM 1342 C C . LEU A 1 171 ? 8.523 6.735 -14.473 1.00 85.00 171 LEU A C 1
ATOM 1344 O O . LEU A 1 171 ? 9.727 6.736 -14.217 1.00 85.00 171 LEU A O 1
ATOM 1348 N N . MET A 1 172 ? 7.713 5.736 -14.129 1.00 89.56 172 MET A N 1
ATOM 1349 C CA . MET A 1 172 ? 8.190 4.546 -13.428 1.00 89.56 172 MET A CA 1
ATOM 1350 C C . MET A 1 172 ? 9.191 3.740 -14.267 1.00 89.56 172 MET A C 1
ATOM 1352 O O . MET A 1 172 ? 10.215 3.299 -13.750 1.00 89.56 172 MET A O 1
ATOM 1356 N N . VAL A 1 173 ? 8.948 3.573 -15.571 1.00 84.25 173 VAL A N 1
ATOM 1357 C CA . VAL A 1 173 ? 9.892 2.878 -16.469 1.00 84.25 173 VAL A CA 1
ATOM 1358 C C . VAL A 1 173 ? 11.217 3.640 -16.582 1.00 84.25 173 VAL A C 1
ATOM 1360 O O . VAL A 1 173 ? 12.283 3.022 -16.560 1.00 84.25 173 VAL A O 1
ATOM 1363 N N . ASN A 1 174 ? 11.169 4.972 -16.658 1.00 80.56 174 ASN A N 1
ATOM 1364 C CA . ASN A 1 174 ? 12.362 5.819 -16.696 1.00 80.56 174 ASN A CA 1
ATOM 1365 C C . ASN A 1 174 ? 13.169 5.733 -15.398 1.00 80.56 174 ASN A C 1
ATOM 1367 O O . ASN A 1 174 ? 14.399 5.692 -15.442 1.00 80.56 174 ASN A O 1
ATOM 1371 N N . LEU A 1 175 ? 12.488 5.656 -14.253 1.00 84.44 175 LEU A N 1
ATOM 1372 C CA . LEU A 1 175 ? 13.129 5.517 -12.951 1.00 84.44 175 LEU A CA 1
ATOM 1373 C C . LEU A 1 175 ? 13.975 4.241 -12.878 1.00 84.44 175 LEU A C 1
ATOM 1375 O O . LEU A 1 175 ? 15.159 4.300 -12.548 1.00 84.44 175 LEU A O 1
ATOM 1379 N N . VAL A 1 176 ? 13.419 3.117 -13.330 1.00 81.75 176 VAL A N 1
ATOM 1380 C CA . VAL A 1 176 ? 14.119 1.826 -13.450 1.00 81.75 176 VAL A CA 1
ATOM 1381 C C . VAL A 1 176 ? 15.321 1.886 -14.401 1.00 81.75 176 VAL A C 1
ATOM 1383 O O . VAL A 1 176 ? 16.273 1.104 -14.285 1.00 81.75 176 VAL A O 1
ATOM 1386 N N . GLY A 1 177 ? 15.317 2.821 -15.350 1.00 72.00 177 GLY A N 1
ATOM 1387 C CA . GLY A 1 177 ? 16.458 3.046 -16.226 1.00 72.00 177 GLY A CA 1
ATOM 1388 C C . GLY A 1 177 ? 17.708 3.536 -15.492 1.00 72.00 177 GLY A C 1
ATOM 1389 O O . GLY A 1 177 ? 18.822 3.286 -15.950 1.00 72.00 177 GLY A O 1
ATOM 1390 N N . THR A 1 178 ? 17.549 4.148 -14.316 1.00 72.31 178 THR A N 1
ATOM 1391 C CA . THR A 1 178 ? 18.679 4.665 -13.532 1.00 72.31 178 THR A CA 1
ATOM 1392 C C . THR A 1 178 ? 19.502 3.572 -12.840 1.00 72.31 178 THR A C 1
ATOM 1394 O O . THR A 1 178 ? 20.672 3.809 -12.550 1.00 72.31 178 THR A O 1
ATOM 1397 N N . VAL A 1 179 ? 18.970 2.348 -12.696 1.00 68.94 179 VAL A N 1
ATOM 1398 C CA . VAL A 1 179 ? 19.687 1.180 -12.137 1.00 68.94 179 VAL A CA 1
ATOM 1399 C C . VAL A 1 179 ? 20.995 0.897 -12.889 1.00 68.94 179 VAL A C 1
ATOM 1401 O O . VAL A 1 179 ? 22.027 0.596 -12.286 1.00 68.94 179 VAL A O 1
ATOM 1404 N N . ASP A 1 180 ? 20.985 1.023 -14.218 1.00 64.50 180 ASP A N 1
ATOM 1405 C CA . ASP A 1 180 ? 22.153 0.681 -15.041 1.00 64.50 180 ASP A CA 1
ATOM 1406 C C . ASP A 1 180 ? 23.128 1.854 -15.167 1.00 64.50 180 ASP A C 1
ATOM 1408 O O . ASP A 1 180 ? 24.297 1.656 -15.509 1.00 64.50 180 ASP A O 1
ATOM 1412 N N . ALA A 1 181 ? 22.691 3.072 -14.835 1.00 59.00 181 ALA A N 1
ATOM 1413 C CA . ALA A 1 181 ? 23.522 4.258 -14.928 1.00 59.00 181 ALA A CA 1
ATOM 1414 C C . ALA A 1 181 ? 24.708 4.137 -13.959 1.00 59.00 181 ALA A C 1
ATOM 1416 O O . ALA A 1 181 ? 24.570 3.938 -12.750 1.00 59.00 181 ALA A O 1
ATOM 1417 N N . SER A 1 182 ? 25.923 4.198 -14.492 1.00 39.31 182 SER A N 1
ATOM 1418 C CA . SER A 1 182 ? 27.130 4.335 -13.682 1.00 39.31 182 SER A CA 1
ATOM 1419 C C . SER A 1 182 ? 27.176 5.774 -13.180 1.00 39.31 182 SER A C 1
ATOM 1421 O O . SER A 1 182 ? 27.644 6.653 -13.899 1.00 39.31 182 SER A O 1
ATOM 1423 N N . THR A 1 183 ? 26.682 6.010 -11.957 1.00 34.34 183 THR A N 1
ATOM 1424 C CA . THR A 1 183 ? 26.519 7.332 -11.305 1.00 34.34 183 THR A CA 1
ATOM 1425 C C . THR A 1 183 ? 25.507 8.270 -12.001 1.00 34.34 183 THR A C 1
ATOM 1427 O O . THR A 1 183 ? 25.422 8.281 -13.229 1.00 34.34 183 THR A O 1
ATOM 1430 N N . PRO A 1 184 ? 24.739 9.098 -11.255 1.00 33.53 184 PRO A N 1
ATOM 1431 C CA . PRO A 1 184 ? 23.888 10.119 -11.856 1.00 33.53 184 PRO A CA 1
ATOM 1432 C C . PRO A 1 184 ? 24.795 11.178 -12.483 1.00 33.53 184 PRO A C 1
ATOM 1434 O O . PRO A 1 184 ? 25.308 12.068 -11.810 1.00 33.53 184 PRO A O 1
ATOM 1437 N N . THR A 1 185 ? 25.050 11.055 -13.780 1.00 28.88 185 THR A N 1
ATOM 1438 C CA . THR A 1 185 ? 25.693 12.115 -14.549 1.00 28.88 185 THR A CA 1
ATOM 1439 C C . THR A 1 185 ? 24.639 13.185 -14.830 1.00 28.88 185 THR A C 1
ATOM 1441 O O . THR A 1 185 ? 23.632 12.896 -15.477 1.00 28.88 185 THR A O 1
ATOM 1444 N N . PRO A 1 186 ? 24.827 14.436 -14.374 1.00 35.47 186 PRO A N 1
ATOM 1445 C CA . PRO A 1 186 ? 23.954 15.538 -14.737 1.00 35.47 186 PRO A CA 1
ATOM 1446 C C . PRO A 1 186 ? 24.352 16.025 -16.133 1.00 35.47 186 PRO A C 1
ATOM 1448 O O . PRO A 1 186 ? 24.936 17.093 -16.287 1.00 35.47 186 PRO A O 1
ATOM 1451 N N . HIS A 1 187 ? 24.083 15.233 -17.168 1.00 31.77 187 HIS A N 1
ATOM 1452 C CA . HIS A 1 187 ? 24.358 15.638 -18.543 1.00 31.77 187 HIS A CA 1
ATOM 1453 C C . HIS A 1 187 ? 23.163 15.336 -19.446 1.00 31.77 187 HIS A C 1
ATOM 1455 O O . HIS A 1 187 ? 23.058 14.276 -20.050 1.00 31.77 187 HIS A O 1
ATOM 1461 N N . LEU A 1 188 ? 22.285 16.332 -19.576 1.00 30.88 188 LEU A N 1
ATOM 1462 C CA . LEU A 1 188 ? 21.626 16.612 -20.851 1.00 30.88 188 LEU A CA 1
ATOM 1463 C C . LEU A 1 188 ? 22.477 17.649 -21.605 1.00 30.88 188 LEU A C 1
ATOM 1465 O O . LEU A 1 188 ? 23.141 18.468 -20.960 1.00 30.88 188 LEU A O 1
ATOM 1469 N N . PRO A 1 189 ? 22.520 17.595 -22.947 1.00 32.91 189 PRO A N 1
ATOM 1470 C CA . PRO A 1 189 ? 23.526 18.279 -23.745 1.00 32.91 189 PRO A CA 1
ATOM 1471 C C . PRO A 1 189 ? 23.409 19.792 -23.577 1.00 32.91 189 PRO A C 1
ATOM 1473 O O . PRO A 1 189 ? 22.378 20.404 -23.859 1.00 32.91 189 PRO A O 1
ATOM 1476 N N . ARG A 1 190 ? 24.507 20.389 -23.115 1.00 29.69 190 ARG A N 1
ATOM 1477 C CA . ARG A 1 190 ? 24.744 21.826 -23.153 1.00 29.69 190 ARG A CA 1
ATOM 1478 C C . ARG A 1 190 ? 24.736 22.243 -24.622 1.00 29.69 190 ARG A C 1
ATOM 1480 O O . ARG A 1 190 ? 25.643 21.893 -25.368 1.00 29.69 190 ARG A O 1
ATOM 1487 N N . VAL A 1 191 ? 23.701 22.966 -25.038 1.00 32.09 191 VAL A N 1
ATOM 1488 C CA . VAL A 1 191 ? 23.776 23.774 -26.255 1.00 32.09 191 VAL A CA 1
ATOM 1489 C C . VAL A 1 191 ? 24.764 24.888 -25.946 1.00 32.09 191 VAL A C 1
ATOM 1491 O O . VAL A 1 191 ? 24.510 25.739 -25.092 1.00 32.09 191 VAL A O 1
ATOM 1494 N N . ASP A 1 192 ? 25.927 24.830 -26.586 1.00 30.17 192 ASP A N 1
ATOM 1495 C CA . ASP A 1 192 ? 26.924 25.881 -26.495 1.00 30.17 192 ASP A CA 1
ATOM 1496 C C . ASP A 1 192 ? 26.357 27.164 -27.097 1.00 30.17 192 ASP A C 1
ATOM 1498 O O . ASP A 1 192 ? 26.081 27.267 -28.291 1.00 30.17 192 ASP A O 1
ATOM 1502 N N . THR A 1 193 ? 26.180 28.174 -26.253 1.00 29.72 193 THR A N 1
ATOM 1503 C CA . THR A 1 193 ? 26.135 29.559 -26.705 1.00 29.72 193 THR A CA 1
ATOM 1504 C C . THR A 1 193 ? 27.202 30.325 -25.941 1.00 29.72 193 THR A C 1
ATOM 1506 O O . THR A 1 193 ? 27.155 30.514 -24.727 1.00 29.72 193 THR A O 1
ATOM 1509 N N . THR A 1 194 ? 28.235 30.670 -26.689 1.00 35.94 194 THR A N 1
ATOM 1510 C CA . THR A 1 194 ? 29.429 31.412 -26.313 1.00 35.94 194 THR A CA 1
ATOM 1511 C C . THR A 1 194 ? 29.069 32.841 -25.893 1.00 35.94 194 THR A C 1
ATOM 1513 O O . THR A 1 194 ? 28.492 33.550 -26.705 1.00 35.94 194 THR A O 1
ATOM 1516 N N . SER A 1 195 ? 29.475 33.293 -24.693 1.00 28.61 195 SER A N 1
ATOM 1517 C CA . SER A 1 195 ? 30.217 34.562 -24.476 1.00 28.61 195 SER A CA 1
ATOM 1518 C C . SER A 1 195 ? 30.360 34.976 -22.990 1.00 28.61 195 SER A C 1
ATOM 1520 O O . SER A 1 195 ? 29.398 35.391 -22.361 1.00 28.61 195 SER A O 1
ATOM 1522 N N . LYS A 1 196 ? 31.613 34.934 -22.504 1.00 28.42 196 LYS A N 1
ATOM 1523 C CA . LYS A 1 196 ? 32.396 35.995 -21.816 1.00 28.42 196 LYS A CA 1
ATOM 1524 C C . LYS A 1 196 ? 31.947 36.685 -20.487 1.00 28.42 196 LYS A C 1
ATOM 1526 O O . LYS A 1 196 ? 31.070 37.534 -20.499 1.00 28.42 196 LYS A O 1
ATOM 1531 N N . ILE A 1 197 ? 32.820 36.486 -19.469 1.00 29.64 197 ILE A N 1
ATOM 1532 C CA . ILE A 1 197 ? 33.539 37.458 -18.575 1.00 29.64 197 ILE A CA 1
ATOM 1533 C C . ILE A 1 197 ? 33.164 37.578 -17.059 1.00 29.64 197 ILE A C 1
ATOM 1535 O O . ILE A 1 197 ? 32.072 38.001 -16.709 1.00 29.64 197 ILE A O 1
ATOM 1539 N N . CYS A 1 198 ? 34.190 37.259 -16.231 1.00 27.30 198 CYS A N 1
ATOM 1540 C CA . CYS A 1 198 ? 34.683 37.675 -14.882 1.00 27.30 198 CYS A CA 1
ATOM 1541 C C . CYS A 1 198 ? 33.838 37.790 -13.580 1.00 27.30 198 CYS A C 1
ATOM 1543 O O . CYS A 1 198 ? 33.066 38.725 -13.437 1.00 27.30 198 CYS A O 1
ATOM 1545 N N . GLU A 1 199 ? 34.222 36.930 -12.602 1.00 25.56 199 GLU A N 1
ATOM 1546 C CA . GLU A 1 199 ? 34.671 37.151 -11.182 1.00 25.56 199 GLU A CA 1
ATOM 1547 C C . GLU A 1 199 ? 33.821 37.944 -10.129 1.00 25.56 199 GLU A C 1
ATOM 1549 O O . GLU A 1 199 ? 32.999 38.769 -10.499 1.00 25.56 199 GLU A O 1
ATOM 1554 N N . PRO A 1 200 ? 34.083 37.840 -8.791 1.00 44.41 200 PRO A N 1
ATOM 1555 C CA . PRO A 1 200 ? 34.031 36.662 -7.898 1.00 44.41 200 PRO A CA 1
ATOM 1556 C C . PRO A 1 200 ? 33.307 36.939 -6.533 1.00 44.41 200 PRO A C 1
ATOM 1558 O O . PRO A 1 200 ? 33.382 38.037 -5.989 1.00 44.41 200 PRO A O 1
ATOM 1561 N N . GLY A 1 201 ? 32.686 35.926 -5.899 1.00 25.28 201 GLY A N 1
ATOM 1562 C CA . GLY A 1 201 ? 32.304 35.974 -4.464 1.00 25.28 201 GLY A CA 1
ATOM 1563 C C . GLY A 1 201 ? 31.065 35.140 -4.046 1.00 25.28 201 GLY A C 1
ATOM 1564 O O . GLY A 1 201 ? 30.008 35.322 -4.645 1.00 25.28 201 GLY A O 1
ATOM 1565 N N . PRO A 1 202 ? 31.148 34.243 -3.032 1.00 39.06 202 PRO A N 1
ATOM 1566 C CA . PRO A 1 202 ? 30.017 33.491 -2.444 1.00 39.06 202 PRO A CA 1
ATOM 1567 C C . PRO A 1 202 ? 29.547 34.150 -1.108 1.00 39.06 202 PRO A C 1
ATOM 1569 O O . PRO A 1 202 ? 30.224 35.091 -0.687 1.00 39.06 202 PRO A O 1
ATOM 1572 N N . PRO A 1 203 ? 28.492 33.699 -0.368 1.00 40.72 203 PRO A N 1
ATOM 1573 C CA . PRO A 1 203 ? 27.928 32.339 -0.339 1.00 40.72 203 PRO A CA 1
ATOM 1574 C C . PRO A 1 203 ? 26.393 32.215 -0.109 1.00 40.72 203 PRO A C 1
ATOM 1576 O O . PRO A 1 203 ? 25.670 33.191 0.043 1.00 40.72 203 PRO A O 1
ATOM 1579 N N . LEU A 1 204 ? 25.944 30.954 0.006 1.00 31.27 204 LEU A N 1
ATOM 1580 C CA . LEU A 1 204 ? 24.653 30.483 0.545 1.00 31.27 204 LEU A CA 1
ATOM 1581 C C . LEU A 1 204 ? 23.463 30.507 -0.423 1.00 31.27 204 LEU A C 1
ATOM 1583 O O . LEU A 1 204 ? 22.491 31.238 -0.251 1.00 31.27 204 LEU A O 1
ATOM 1587 N N . LEU A 1 205 ? 23.490 29.598 -1.400 1.00 26.69 205 LEU A N 1
ATOM 1588 C CA . LEU A 1 205 ? 22.258 29.177 -2.057 1.00 26.69 205 LEU A CA 1
ATOM 1589 C C . LEU A 1 205 ? 21.461 28.304 -1.088 1.00 26.69 205 LEU A C 1
ATOM 1591 O O . LEU A 1 205 ? 21.829 27.164 -0.800 1.00 26.69 205 LEU A O 1
ATOM 1595 N N . ALA A 1 206 ? 20.358 28.867 -0.600 1.00 31.09 206 ALA A N 1
ATOM 1596 C CA . ALA A 1 206 ? 19.224 28.105 -0.113 1.00 31.09 206 ALA A CA 1
ATOM 1597 C C . ALA A 1 206 ? 18.947 26.972 -1.110 1.00 31.09 206 ALA A C 1
ATOM 1599 O O . ALA A 1 206 ? 18.731 27.222 -2.298 1.00 31.09 206 ALA A O 1
ATOM 1600 N N . ALA A 1 207 ? 19.012 25.729 -0.635 1.00 30.94 207 ALA A N 1
ATOM 1601 C CA . ALA A 1 207 ? 18.656 24.559 -1.417 1.00 30.94 207 ALA A CA 1
ATOM 1602 C C . ALA A 1 207 ? 17.150 24.617 -1.703 1.00 30.94 207 ALA A C 1
ATOM 1604 O O . ALA A 1 207 ? 16.337 24.084 -0.951 1.00 30.94 207 ALA A O 1
ATOM 1605 N N . LEU A 1 208 ? 16.772 25.330 -2.763 1.00 26.45 208 LEU A N 1
ATOM 1606 C CA . LEU A 1 208 ? 15.442 25.225 -3.339 1.00 26.45 208 LEU A CA 1
ATOM 1607 C C . LEU A 1 208 ? 15.261 23.766 -3.779 1.00 26.45 208 LEU A C 1
ATOM 1609 O O . LEU A 1 208 ? 16.149 23.234 -4.453 1.00 26.45 208 LEU A O 1
ATOM 1613 N N . PRO A 1 209 ? 14.155 23.100 -3.404 1.00 33.66 209 PRO A N 1
ATOM 1614 C CA . PRO A 1 209 ? 13.878 21.765 -3.900 1.00 33.66 209 PRO A CA 1
ATOM 1615 C C . PRO A 1 209 ? 13.818 21.848 -5.424 1.00 33.66 209 PRO A C 1
ATOM 1617 O O . PRO A 1 209 ? 13.048 22.625 -5.991 1.00 33.66 209 PRO A O 1
ATOM 1620 N N . VAL A 1 210 ? 14.686 21.089 -6.091 1.00 34.72 210 VAL A N 1
ATOM 1621 C CA . VAL A 1 210 ? 14.672 20.961 -7.545 1.00 34.72 210 VAL A CA 1
ATOM 1622 C C . VAL A 1 210 ? 13.365 20.263 -7.901 1.00 34.72 210 VAL A C 1
ATOM 1624 O O . VAL A 1 210 ? 13.254 19.045 -7.807 1.00 34.72 210 VAL A O 1
ATOM 1627 N N . ILE A 1 211 ? 12.346 21.043 -8.257 1.00 36.53 211 ILE A N 1
ATOM 1628 C CA . ILE A 1 211 ? 11.104 20.518 -8.817 1.00 36.53 211 ILE A CA 1
ATOM 1629 C C . ILE A 1 211 ? 11.467 20.037 -10.219 1.00 36.53 211 ILE A C 1
ATOM 1631 O O . ILE A 1 211 ? 11.587 20.855 -11.135 1.00 36.53 211 ILE A O 1
ATOM 1635 N N . LEU A 1 212 ? 11.711 18.732 -10.382 1.00 39.31 212 LEU A N 1
ATOM 1636 C CA . LEU A 1 212 ? 11.925 18.164 -11.708 1.00 39.31 212 LEU A CA 1
ATOM 1637 C C . LEU A 1 212 ? 10.650 18.390 -12.539 1.00 39.31 212 LEU A C 1
ATOM 1639 O O . LEU A 1 212 ? 9.569 17.956 -12.132 1.00 39.31 212 LEU A O 1
ATOM 1643 N N . PRO A 1 213 ? 10.737 19.079 -13.691 1.00 38.97 213 PRO A N 1
ATOM 1644 C CA . PRO A 1 213 ? 9.612 19.169 -14.603 1.00 38.97 213 PRO A CA 1
ATOM 1645 C C . PRO A 1 213 ? 9.384 17.797 -15.250 1.00 38.97 213 PRO A C 1
ATOM 1647 O O . PRO A 1 213 ? 10.277 17.247 -15.899 1.00 38.97 213 PRO A O 1
ATOM 1650 N N . PHE A 1 214 ? 8.176 17.263 -15.074 1.00 50.34 214 PHE A N 1
ATOM 1651 C CA . PHE A 1 214 ? 7.680 16.038 -15.697 1.00 50.34 214 PHE A CA 1
ATOM 1652 C C . PHE A 1 214 ? 7.570 16.219 -17.217 1.00 50.34 214 PHE A C 1
ATOM 1654 O O . PHE A 1 214 ? 6.530 16.606 -17.740 1.00 50.34 214 PHE A O 1
ATOM 1661 N N . LYS A 1 215 ? 8.659 15.971 -17.950 1.00 42.69 215 LYS A N 1
ATOM 1662 C CA . LYS A 1 215 ? 8.620 15.854 -19.412 1.00 42.69 215 LYS A CA 1
ATOM 1663 C C . LYS A 1 215 ? 8.189 14.435 -19.783 1.00 42.69 215 LYS A C 1
ATOM 1665 O O . LYS A 1 215 ? 9.009 13.525 -19.726 1.00 42.69 215 LYS A O 1
ATOM 1670 N N . ALA A 1 216 ? 6.931 14.255 -20.166 1.00 43.38 216 ALA A N 1
ATOM 1671 C CA . ALA A 1 216 ? 6.462 13.016 -20.782 1.00 43.38 216 ALA A CA 1
ATOM 1672 C C . ALA A 1 216 ? 6.675 13.037 -22.307 1.00 43.38 216 ALA A C 1
ATOM 1674 O O . ALA A 1 216 ? 6.684 14.105 -22.930 1.00 43.38 216 ALA A O 1
ATOM 1675 N N . GLY A 1 217 ? 6.811 11.849 -22.903 1.00 40.44 217 GLY A N 1
ATOM 1676 C CA . GLY A 1 217 ? 6.483 11.637 -24.307 1.00 40.44 217 GLY A CA 1
ATOM 1677 C C . GLY A 1 217 ? 7.542 10.958 -25.166 1.00 40.44 217 GLY A C 1
ATOM 1678 O O . GLY A 1 217 ? 7.670 9.743 -25.182 1.00 40.44 217 GLY A O 1
ATOM 1679 N N . LEU A 1 218 ? 8.226 11.711 -26.028 1.00 37.59 218 LEU A N 1
ATOM 1680 C CA . LEU A 1 218 ? 8.566 11.134 -27.338 1.00 37.59 218 LEU A CA 1
ATOM 1681 C C . LEU A 1 218 ? 9.998 10.608 -27.517 1.00 37.59 218 LEU A C 1
ATOM 1683 O O . LEU A 1 218 ? 10.229 9.832 -28.438 1.00 37.59 218 LEU A O 1
ATOM 1687 N N . SER A 1 219 ? 10.966 10.969 -26.670 1.00 41.22 219 SER A N 1
ATOM 1688 C CA . SER A 1 219 ? 12.380 10.619 -26.916 1.00 41.22 219 SER A CA 1
ATOM 1689 C C . SER A 1 219 ? 12.902 9.393 -26.154 1.00 41.22 219 SER A C 1
ATOM 1691 O O . SER A 1 219 ? 14.069 9.049 -26.311 1.00 41.22 219 SER A O 1
ATOM 1693 N N . LEU A 1 220 ? 12.082 8.744 -25.319 1.00 47.81 220 LEU A N 1
ATOM 1694 C CA . LEU A 1 220 ? 12.538 7.702 -24.378 1.00 47.81 220 LEU A CA 1
ATOM 1695 C C . LEU A 1 220 ? 12.032 6.288 -24.708 1.00 47.81 220 LEU A C 1
ATOM 1697 O O . LEU A 1 220 ? 12.664 5.310 -24.313 1.00 47.81 220 LEU A O 1
ATOM 1701 N N . VAL A 1 221 ? 10.972 6.160 -25.513 1.00 46.47 221 VAL A N 1
ATOM 1702 C CA . VAL A 1 221 ? 10.421 4.859 -25.947 1.00 46.47 221 VAL A CA 1
ATOM 1703 C C . VAL A 1 221 ? 11.441 4.050 -26.766 1.00 46.47 221 VAL A C 1
ATOM 1705 O O . VAL A 1 221 ? 11.506 2.828 -26.647 1.00 46.47 221 VAL A O 1
ATOM 1708 N N . GLN A 1 222 ? 12.308 4.726 -27.527 1.00 46.53 222 GLN A N 1
ATOM 1709 C CA . GLN A 1 222 ? 13.372 4.088 -28.310 1.00 46.53 222 GLN A CA 1
ATOM 1710 C C . GLN A 1 222 ? 14.420 3.406 -27.408 1.00 46.53 222 GLN A C 1
ATOM 1712 O O . GLN A 1 222 ? 14.796 2.260 -27.645 1.00 46.53 222 GLN A O 1
ATOM 1717 N N . TRP A 1 223 ? 14.842 4.077 -26.328 1.00 49.84 223 TRP A N 1
ATOM 1718 C CA . TRP A 1 223 ? 15.812 3.528 -25.373 1.00 49.84 223 TRP A CA 1
ATOM 1719 C C . TRP A 1 223 ? 15.229 2.362 -24.570 1.00 49.84 223 TRP A C 1
ATOM 1721 O O . TRP A 1 223 ? 15.925 1.382 -24.304 1.00 49.84 223 TRP A O 1
ATOM 1731 N N . VAL A 1 224 ? 13.939 2.436 -24.227 1.00 50.62 224 VAL A N 1
ATOM 1732 C CA . VAL A 1 224 ? 13.199 1.341 -23.588 1.00 50.62 224 VAL A CA 1
ATOM 1733 C C . VAL A 1 224 ? 13.154 0.122 -24.514 1.00 50.62 224 VAL A C 1
ATOM 1735 O O . VAL A 1 224 ? 13.469 -0.981 -24.086 1.00 50.62 224 VAL A O 1
ATOM 1738 N N . TYR A 1 225 ? 12.869 0.289 -25.805 1.00 51.97 225 TYR A N 1
ATOM 1739 C CA . TYR A 1 225 ? 12.884 -0.841 -26.737 1.00 51.97 225 TYR A CA 1
ATOM 1740 C C . TYR A 1 225 ? 14.283 -1.483 -26.863 1.00 51.97 225 TYR A C 1
ATOM 1742 O O . TYR A 1 225 ? 14.415 -2.705 -26.812 1.00 51.97 225 TYR A O 1
ATOM 1750 N N . GLU A 1 226 ? 15.343 -0.673 -26.946 1.00 51.44 226 GLU A N 1
ATOM 1751 C CA . GLU A 1 226 ? 16.727 -1.145 -27.120 1.00 51.44 226 GLU A CA 1
ATOM 1752 C C . GLU A 1 226 ? 17.350 -1.750 -25.846 1.00 51.44 226 GLU A C 1
ATOM 1754 O O . GLU A 1 226 ? 18.131 -2.702 -25.930 1.00 51.44 226 GLU A O 1
ATOM 1759 N N . THR A 1 227 ? 16.989 -1.241 -24.665 1.00 49.56 227 THR A N 1
ATOM 1760 C CA . THR A 1 227 ? 17.501 -1.718 -23.366 1.00 49.56 227 THR A CA 1
ATOM 1761 C C . THR A 1 227 ? 16.777 -2.978 -22.902 1.00 49.56 227 THR A C 1
ATOM 1763 O O . THR A 1 227 ? 17.407 -3.879 -22.355 1.00 49.56 227 THR A O 1
ATOM 1766 N N . TYR A 1 228 ? 15.472 -3.094 -23.170 1.00 52.59 228 TYR A N 1
ATOM 1767 C CA . TYR A 1 228 ? 14.676 -4.246 -22.734 1.00 52.59 228 TYR A CA 1
ATOM 1768 C C . TYR A 1 228 ? 14.809 -5.477 -23.651 1.00 52.59 228 TYR A C 1
ATOM 1770 O O . TYR A 1 228 ? 14.558 -6.592 -23.203 1.00 52.59 228 TYR A O 1
ATOM 1778 N N . GLN A 1 229 ? 15.261 -5.313 -24.901 1.00 49.75 229 GLN A N 1
ATOM 1779 C CA . GLN A 1 229 ? 15.596 -6.429 -25.806 1.00 49.75 229 GLN A CA 1
ATOM 1780 C C . GLN A 1 229 ? 16.937 -7.113 -25.459 1.00 49.75 229 GLN A C 1
ATOM 1782 O O . GLN A 1 229 ? 17.203 -8.223 -25.922 1.00 49.75 229 GLN A O 1
ATOM 1787 N N . ARG A 1 230 ? 17.807 -6.490 -24.646 1.00 51.12 230 ARG A N 1
ATOM 1788 C CA . ARG A 1 230 ? 19.091 -7.084 -24.232 1.00 51.12 230 ARG A CA 1
ATOM 1789 C C . ARG A 1 230 ? 18.913 -7.854 -22.918 1.00 51.12 230 ARG A C 1
ATOM 1791 O O . ARG A 1 230 ? 18.769 -7.292 -21.843 1.00 51.12 230 ARG A O 1
ATOM 1798 N N . LEU A 1 231 ? 18.916 -9.177 -23.052 1.00 49.44 231 LEU A N 1
ATOM 1799 C CA . LEU A 1 231 ? 18.393 -10.178 -22.119 1.00 49.44 231 LEU A CA 1
ATOM 1800 C C . LEU A 1 231 ? 19.199 -10.605 -20.853 1.00 49.44 231 LEU A C 1
ATOM 1802 O O . LEU A 1 231 ? 18.803 -11.619 -20.283 1.00 49.44 231 LEU A O 1
ATOM 1806 N N . PRO A 1 232 ? 20.248 -9.936 -20.313 1.00 52.19 232 PRO A N 1
ATOM 1807 C CA . PRO A 1 232 ? 20.831 -10.395 -19.038 1.00 52.19 232 PRO A CA 1
ATOM 1808 C C . PRO A 1 232 ? 20.122 -9.926 -17.752 1.00 52.19 232 PRO A C 1
ATOM 1810 O O . PRO A 1 232 ? 20.368 -10.517 -16.706 1.00 52.19 232 PRO A O 1
ATOM 1813 N N . ASP A 1 233 ? 19.257 -8.901 -17.784 1.00 68.56 233 ASP A N 1
ATOM 1814 C CA . ASP A 1 233 ? 18.912 -8.145 -16.558 1.00 68.56 233 ASP A CA 1
ATOM 1815 C C . ASP A 1 233 ? 17.408 -7.939 -16.295 1.00 68.56 233 ASP A C 1
ATOM 1817 O O . ASP A 1 233 ? 17.013 -7.102 -15.481 1.00 68.56 233 ASP A O 1
ATOM 1821 N N . VAL A 1 234 ? 16.540 -8.731 -16.932 1.00 73.75 234 VAL A N 1
ATOM 1822 C CA . VAL A 1 234 ? 15.073 -8.596 -16.812 1.00 73.75 234 VAL A CA 1
ATOM 1823 C C . VAL A 1 234 ? 14.611 -8.635 -15.349 1.00 73.75 234 VAL A C 1
ATOM 1825 O O . VAL A 1 234 ? 13.835 -7.781 -14.923 1.00 73.75 234 VAL A O 1
ATOM 1828 N N . HIS A 1 235 ? 15.143 -9.556 -14.538 1.00 76.69 235 HIS A N 1
ATOM 1829 C CA . HIS A 1 235 ? 14.806 -9.651 -13.113 1.00 76.69 235 HIS A CA 1
ATOM 1830 C C . HIS A 1 235 ? 15.121 -8.362 -12.346 1.00 76.69 235 HIS A C 1
ATOM 1832 O O . HIS A 1 235 ? 14.304 -7.925 -11.539 1.00 76.69 235 HIS A O 1
ATOM 1838 N N . ARG A 1 236 ? 16.264 -7.719 -12.629 1.00 80.81 236 ARG A N 1
ATOM 1839 C CA . ARG A 1 236 ? 16.667 -6.455 -11.990 1.00 80.81 236 ARG A CA 1
ATOM 1840 C C . ARG A 1 236 ? 15.688 -5.335 -12.301 1.00 80.81 236 ARG A C 1
ATOM 1842 O O . ARG A 1 236 ? 15.330 -4.575 -11.407 1.00 80.81 236 ARG A O 1
ATOM 1849 N N . LYS A 1 237 ? 15.203 -5.278 -13.541 1.00 81.31 237 LYS A N 1
ATOM 1850 C CA . LYS A 1 237 ? 14.215 -4.283 -13.975 1.00 81.31 237 LYS A CA 1
ATOM 1851 C C . LYS A 1 237 ? 12.879 -4.457 -13.264 1.00 81.31 237 LYS A C 1
ATOM 1853 O O . LYS A 1 237 ? 12.331 -3.477 -12.771 1.00 81.31 237 LYS A O 1
ATOM 1858 N N . PHE A 1 238 ? 12.392 -5.690 -13.134 1.00 84.75 238 PHE A N 1
ATOM 1859 C CA . PHE A 1 238 ? 11.177 -5.959 -12.362 1.00 84.75 238 PHE A CA 1
ATOM 1860 C C . PHE A 1 238 ? 11.346 -5.666 -10.871 1.00 84.75 238 PHE A C 1
ATOM 1862 O O . PHE A 1 238 ? 10.457 -5.054 -10.285 1.00 84.75 238 PHE A O 1
ATOM 1869 N N . MET A 1 239 ? 12.471 -6.064 -10.266 1.00 86.56 239 MET A N 1
ATOM 1870 C CA . MET A 1 239 ? 12.768 -5.755 -8.863 1.00 86.56 239 MET A CA 1
ATOM 1871 C C . MET A 1 239 ? 12.747 -4.250 -8.617 1.00 86.56 239 MET A C 1
ATOM 1873 O O . MET A 1 239 ? 12.004 -3.795 -7.754 1.00 86.56 239 MET A O 1
ATOM 1877 N N . ALA A 1 240 ? 13.501 -3.489 -9.414 1.00 89.06 240 ALA A N 1
ATOM 1878 C CA . ALA A 1 240 ? 13.556 -2.039 -9.295 1.00 89.06 240 ALA A CA 1
ATOM 1879 C C . ALA A 1 240 ? 12.167 -1.425 -9.467 1.00 89.06 240 ALA A C 1
ATOM 1881 O O . ALA A 1 240 ? 11.740 -0.666 -8.612 1.00 89.06 240 ALA A O 1
ATOM 1882 N N . TYR A 1 241 ? 11.406 -1.841 -10.485 1.00 91.56 241 TYR A N 1
ATOM 1883 C CA . TYR A 1 241 ? 10.063 -1.307 -10.713 1.00 91.56 241 TYR A CA 1
ATOM 1884 C C . TYR A 1 241 ? 9.124 -1.525 -9.523 1.00 91.56 241 TYR A C 1
ATOM 1886 O O . TYR A 1 241 ? 8.411 -0.611 -9.118 1.00 91.56 241 TYR A O 1
ATOM 1894 N N . ILE A 1 242 ? 9.105 -2.745 -8.974 1.00 92.38 242 ILE A N 1
ATOM 1895 C CA . ILE A 1 242 ? 8.262 -3.098 -7.826 1.00 92.38 242 ILE A CA 1
ATOM 1896 C C . ILE A 1 242 ? 8.665 -2.264 -6.610 1.00 92.38 242 ILE A C 1
ATOM 1898 O O . ILE A 1 242 ? 7.803 -1.675 -5.963 1.00 92.38 242 ILE A O 1
ATOM 1902 N N . VAL A 1 243 ? 9.965 -2.215 -6.315 1.00 92.75 243 VAL A N 1
ATOM 1903 C CA . VAL A 1 243 ? 10.515 -1.506 -5.157 1.00 92.75 243 VAL A CA 1
ATOM 1904 C C . VAL A 1 243 ? 10.265 -0.004 -5.268 1.00 92.75 243 VAL A C 1
ATOM 1906 O O . VAL A 1 243 ? 9.756 0.599 -4.325 1.00 92.75 243 VAL A O 1
ATOM 1909 N N . ASP A 1 244 ? 10.546 0.588 -6.426 1.00 94.44 244 ASP A N 1
ATOM 1910 C CA . ASP A 1 244 ? 10.331 2.008 -6.690 1.00 94.44 244 ASP A CA 1
ATOM 1911 C C . ASP A 1 244 ? 8.845 2.374 -6.561 1.00 94.44 244 ASP A C 1
ATOM 1913 O O . ASP A 1 244 ? 8.494 3.348 -5.894 1.00 94.44 244 ASP A O 1
ATOM 1917 N N . LEU A 1 245 ? 7.953 1.576 -7.167 1.00 96.19 245 LEU A N 1
ATOM 1918 C CA . LEU A 1 245 ? 6.515 1.842 -7.142 1.00 96.19 245 LEU A CA 1
ATOM 1919 C C . LEU A 1 245 ? 5.970 1.789 -5.715 1.00 96.19 245 LEU A C 1
ATOM 1921 O O . LEU A 1 245 ? 5.244 2.689 -5.307 1.00 96.19 245 LEU A O 1
ATOM 1925 N N . VAL A 1 246 ? 6.322 0.756 -4.946 1.00 95.00 246 VAL A N 1
ATOM 1926 C CA . VAL A 1 246 ? 5.823 0.584 -3.575 1.00 95.00 246 VAL A CA 1
ATOM 1927 C C . VAL A 1 246 ? 6.274 1.732 -2.671 1.00 95.00 246 VAL A C 1
ATOM 1929 O O . VAL A 1 246 ? 5.436 2.283 -1.962 1.00 95.00 246 VAL A O 1
ATOM 1932 N N . HIS A 1 247 ? 7.539 2.158 -2.737 1.00 95.00 247 HIS A N 1
ATOM 1933 C CA . HIS A 1 247 ? 8.017 3.290 -1.935 1.00 95.00 247 HIS A CA 1
ATOM 1934 C C . HIS A 1 247 ? 7.380 4.624 -2.352 1.00 95.00 247 HIS A C 1
ATOM 1936 O O . HIS A 1 247 ? 7.032 5.434 -1.493 1.00 95.00 247 HIS A O 1
ATOM 1942 N N . ILE A 1 248 ? 7.167 4.866 -3.652 1.00 95.38 248 ILE A N 1
ATOM 1943 C CA . ILE A 1 248 ? 6.452 6.069 -4.113 1.00 95.38 248 ILE A CA 1
ATOM 1944 C C . ILE A 1 248 ? 5.017 6.080 -3.580 1.00 95.38 248 ILE A C 1
ATOM 1946 O O . ILE A 1 248 ? 4.544 7.120 -3.120 1.00 95.38 248 ILE A O 1
ATOM 1950 N N . LEU A 1 249 ? 4.325 4.939 -3.611 1.00 94.69 249 LEU A N 1
ATOM 1951 C CA . LEU A 1 249 ? 2.970 4.829 -3.071 1.00 94.69 249 LEU A CA 1
ATOM 1952 C C . LEU A 1 249 ? 2.957 4.961 -1.539 1.00 94.69 249 LEU A C 1
ATOM 1954 O O . LEU A 1 249 ? 2.036 5.573 -1.007 1.00 94.69 249 LEU A O 1
ATOM 1958 N N . GLU A 1 250 ? 3.987 4.493 -0.833 1.00 92.62 250 GLU A N 1
ATOM 1959 C CA . GLU A 1 250 ? 4.148 4.702 0.613 1.00 92.62 250 GLU A CA 1
ATOM 1960 C C . GLU A 1 250 ? 4.287 6.184 0.968 1.00 92.62 250 GLU A C 1
ATOM 1962 O O . GLU A 1 250 ? 3.571 6.694 1.833 1.00 92.62 250 GLU A O 1
ATOM 1967 N N . ILE A 1 251 ? 5.147 6.905 0.251 1.00 92.50 251 ILE A N 1
ATOM 1968 C CA . ILE A 1 251 ? 5.316 8.349 0.426 1.00 92.50 251 ILE A CA 1
ATOM 1969 C C . ILE A 1 251 ? 4.016 9.081 0.082 1.00 92.50 251 ILE A C 1
ATOM 1971 O O . ILE A 1 251 ? 3.583 9.971 0.816 1.00 92.50 251 ILE A O 1
ATOM 1975 N N . LEU A 1 252 ? 3.362 8.694 -1.015 1.00 92.31 252 LEU A N 1
ATOM 1976 C CA . LEU A 1 252 ? 2.086 9.272 -1.419 1.00 92.31 252 LEU A CA 1
ATOM 1977 C C . LEU A 1 252 ? 1.005 9.044 -0.360 1.00 92.31 252 LEU A C 1
ATOM 1979 O O . LEU A 1 252 ? 0.218 9.946 -0.066 1.00 92.31 252 LEU A O 1
ATOM 1983 N N . PHE A 1 253 ? 0.983 7.861 0.245 1.00 88.75 253 PHE A N 1
ATOM 1984 C CA . PHE A 1 253 ? 0.101 7.554 1.355 1.00 88.75 253 PHE A CA 1
ATOM 1985 C C . PHE A 1 253 ? 0.394 8.460 2.546 1.00 88.75 253 PHE A C 1
ATOM 1987 O O . PHE A 1 253 ? -0.528 9.077 3.062 1.00 88.75 253 PHE A O 1
ATOM 1994 N N . ALA A 1 254 ? 1.655 8.635 2.940 1.00 87.62 254 ALA A N 1
ATOM 1995 C CA . ALA A 1 254 ? 2.017 9.536 4.034 1.00 87.62 254 ALA A CA 1
ATOM 1996 C C . ALA A 1 254 ? 1.570 10.989 3.783 1.00 87.62 254 ALA A C 1
ATOM 1998 O O . ALA A 1 254 ? 1.072 11.650 4.694 1.00 87.62 254 ALA A O 1
ATOM 1999 N N . LEU A 1 255 ? 1.663 11.464 2.536 1.00 86.06 255 LEU A N 1
ATOM 2000 C CA . LEU A 1 255 ? 1.175 12.788 2.127 1.00 86.06 255 LEU A CA 1
ATOM 2001 C C . LEU A 1 255 ? -0.354 12.925 2.183 1.00 86.06 255 LEU A C 1
ATOM 2003 O O . LEU A 1 255 ? -0.872 14.033 2.332 1.00 86.06 255 LEU A O 1
ATOM 2007 N N . THR A 1 256 ? -1.084 11.818 2.040 1.00 84.06 256 THR A N 1
ATOM 2008 C CA . THR A 1 256 ? -2.544 11.812 1.861 1.00 84.06 256 THR A CA 1
ATOM 2009 C C . THR A 1 256 ? -3.317 11.150 3.007 1.00 84.06 256 THR A C 1
ATOM 2011 O O . THR A 1 256 ? -4.537 11.279 3.048 1.00 84.06 256 THR A O 1
ATOM 2014 N N . ALA A 1 257 ? -2.647 10.536 3.989 1.00 71.12 257 ALA A N 1
ATOM 2015 C CA . ALA A 1 257 ? -3.247 9.707 5.046 1.00 71.12 257 ALA A CA 1
ATOM 2016 C C . ALA A 1 257 ? -4.263 10.437 5.946 1.00 71.12 257 ALA A C 1
ATOM 2018 O O . ALA A 1 257 ? -5.179 9.820 6.488 1.00 71.12 257 ALA A O 1
ATOM 2019 N N . ASN A 1 258 ? -4.134 11.760 6.091 1.00 61.94 258 ASN A N 1
ATOM 2020 C CA . ASN A 1 258 ? -5.084 12.596 6.841 1.00 61.94 258 ASN A CA 1
ATOM 2021 C C . ASN A 1 258 ? -6.183 13.205 5.948 1.00 61.94 258 ASN A C 1
ATOM 2023 O O . ASN A 1 258 ? -6.945 14.059 6.393 1.00 61.94 258 ASN A O 1
ATOM 2027 N N . LYS A 1 259 ? -6.237 12.816 4.670 1.00 64.44 259 LYS A N 1
ATOM 2028 C CA . LYS A 1 259 ? -7.006 13.471 3.604 1.00 64.44 259 LYS A CA 1
ATOM 2029 C C . LYS A 1 259 ? -7.791 12.461 2.764 1.00 64.44 259 LYS A C 1
ATOM 2031 O O . LYS A 1 259 ? -8.012 12.686 1.583 1.00 64.44 259 LYS A O 1
ATOM 2036 N N . ASN A 1 260 ? -8.230 11.355 3.364 1.00 55.84 260 ASN A N 1
ATOM 2037 C CA . ASN A 1 260 ? -8.785 10.182 2.666 1.00 55.84 260 ASN A CA 1
ATOM 2038 C C . ASN A 1 260 ? -10.034 10.456 1.795 1.00 55.84 260 ASN A C 1
ATOM 2040 O O . ASN A 1 260 ? -10.389 9.627 0.958 1.00 55.84 260 ASN A O 1
ATOM 2044 N N . GLU A 1 261 ? -10.691 11.606 1.968 1.00 61.72 261 GLU A N 1
ATOM 2045 C CA . GLU A 1 261 ? -11.818 12.065 1.139 1.00 61.72 261 GLU A CA 1
ATOM 2046 C C . GLU A 1 261 ? -11.394 12.982 -0.021 1.00 61.72 261 GLU A C 1
ATOM 2048 O O . GLU A 1 261 ? -12.157 13.202 -0.963 1.00 61.72 261 GLU A O 1
ATOM 2053 N N . ILE A 1 262 ? -10.166 13.500 0.012 1.00 73.44 262 ILE A N 1
ATOM 2054 C CA . ILE A 1 262 ? -9.627 14.388 -1.012 1.00 73.44 262 ILE A CA 1
ATOM 2055 C C . ILE A 1 262 ? -9.214 13.545 -2.216 1.00 73.44 262 ILE A C 1
ATOM 2057 O O . ILE A 1 262 ? -8.604 12.481 -2.092 1.00 73.44 262 ILE A O 1
ATOM 2061 N N . LYS A 1 263 ? -9.605 14.012 -3.402 1.00 86.44 263 LYS A N 1
ATOM 2062 C CA . LYS A 1 263 ? -9.227 13.388 -4.668 1.00 86.44 263 LYS A CA 1
ATOM 2063 C C . LYS A 1 263 ? -7.715 13.476 -4.840 1.00 86.44 263 LYS A C 1
ATOM 2065 O O . LYS A 1 263 ? -7.125 14.526 -4.591 1.00 86.44 263 LYS A O 1
ATOM 2070 N N . LEU A 1 264 ? -7.110 12.389 -5.295 1.00 89.69 264 LEU A N 1
ATOM 2071 C CA . LEU A 1 264 ? -5.706 12.368 -5.660 1.00 89.69 264 LEU A CA 1
ATOM 2072 C C . LEU A 1 264 ? -5.451 13.369 -6.794 1.00 89.69 264 LEU A C 1
ATOM 2074 O O . LEU A 1 264 ? -6.197 13.416 -7.771 1.00 89.69 264 LEU A O 1
ATOM 2078 N N . THR A 1 265 ? -4.390 14.158 -6.655 1.00 89.94 265 THR A N 1
ATOM 2079 C CA . THR A 1 265 ? -3.972 15.165 -7.635 1.00 89.94 265 THR A CA 1
ATOM 2080 C C . THR A 1 265 ? -2.644 14.770 -8.266 1.00 89.94 265 THR A C 1
ATOM 2082 O O . THR A 1 265 ? -1.826 14.069 -7.655 1.00 89.94 265 THR A O 1
ATOM 2085 N N . ARG A 1 266 ? -2.370 15.284 -9.468 1.00 87.94 266 ARG A N 1
ATOM 2086 C CA . ARG A 1 266 ? -1.042 15.143 -10.086 1.00 87.94 266 ARG A CA 1
ATOM 2087 C C . ARG A 1 266 ? 0.053 15.810 -9.259 1.00 87.94 266 ARG A C 1
ATOM 2089 O O . ARG A 1 266 ? 1.177 15.309 -9.241 1.00 87.94 266 ARG A O 1
ATOM 2096 N N . GLY A 1 267 ? -0.260 16.887 -8.532 1.00 86.50 267 GLY A N 1
ATOM 2097 C CA . GLY A 1 267 ? 0.665 17.545 -7.608 1.00 86.50 267 GLY A CA 1
ATOM 2098 C C . GLY A 1 267 ? 1.123 16.627 -6.475 1.00 86.50 267 GLY A C 1
ATOM 2099 O O . GLY A 1 267 ? 2.324 16.509 -6.237 1.00 86.50 267 GLY A O 1
ATOM 2100 N N . ALA A 1 268 ? 0.203 15.902 -5.833 1.00 89.44 268 ALA A N 1
ATOM 2101 C CA . ALA A 1 268 ? 0.547 14.948 -4.778 1.00 89.44 268 ALA A CA 1
ATOM 2102 C C . ALA A 1 268 ? 1.427 13.798 -5.299 1.00 89.44 268 ALA A C 1
ATOM 2104 O O . ALA A 1 268 ? 2.447 13.480 -4.686 1.00 89.44 268 ALA A O 1
ATOM 2105 N N . ILE A 1 269 ? 1.086 13.228 -6.462 1.00 91.38 269 ILE A N 1
ATOM 2106 C CA . ILE A 1 269 ? 1.893 12.178 -7.113 1.00 91.38 269 ILE A CA 1
ATOM 2107 C C . ILE A 1 269 ? 3.292 12.711 -7.449 1.00 91.38 269 ILE A C 1
ATOM 2109 O O . ILE A 1 269 ? 4.301 12.063 -7.171 1.00 91.38 269 ILE A O 1
ATOM 2113 N N . SER A 1 270 ? 3.354 13.927 -7.994 1.00 87.75 270 SER A N 1
ATOM 2114 C CA . SER A 1 270 ? 4.600 14.610 -8.340 1.00 87.75 270 SER A CA 1
ATOM 2115 C C . SER A 1 270 ? 5.501 14.826 -7.127 1.00 87.75 270 SER A C 1
ATOM 2117 O O . SER A 1 270 ? 6.709 14.613 -7.202 1.00 87.75 270 SER A O 1
ATOM 2119 N N . LEU A 1 271 ? 4.924 15.246 -5.999 1.00 89.00 271 LEU A N 1
ATOM 2120 C CA . LEU A 1 271 ? 5.647 15.455 -4.747 1.00 89.00 271 LEU A CA 1
ATOM 2121 C C . LEU A 1 271 ? 6.192 14.141 -4.185 1.00 89.00 271 LEU A C 1
ATOM 2123 O O . LEU A 1 271 ? 7.358 14.100 -3.797 1.00 89.00 271 LEU A O 1
ATOM 2127 N N . ALA A 1 272 ? 5.394 13.070 -4.199 1.00 91.75 272 ALA A N 1
ATOM 2128 C CA . ALA A 1 272 ? 5.839 11.751 -3.754 1.00 91.75 272 ALA A CA 1
ATOM 2129 C C . ALA A 1 272 ? 7.006 11.227 -4.605 1.00 91.75 272 ALA A C 1
ATOM 2131 O O . ALA A 1 272 ? 8.044 10.837 -4.069 1.00 91.75 272 ALA A O 1
ATOM 2132 N N . PHE A 1 273 ? 6.878 11.302 -5.933 1.00 91.00 273 PHE A N 1
ATOM 2133 C CA . PHE A 1 273 ? 7.942 10.918 -6.859 1.00 91.00 273 PHE A CA 1
ATOM 2134 C C . PHE A 1 273 ? 9.220 11.739 -6.633 1.00 91.00 273 PHE A C 1
ATOM 2136 O O . PHE A 1 273 ? 10.308 11.179 -6.537 1.00 91.00 273 PHE A O 1
ATOM 2143 N N . ASN A 1 274 ? 9.100 13.063 -6.497 1.00 86.88 274 ASN A N 1
ATOM 2144 C CA . ASN A 1 274 ? 10.248 13.955 -6.314 1.00 86.88 274 ASN A CA 1
ATOM 2145 C C . ASN A 1 274 ? 10.913 13.823 -4.938 1.00 86.88 274 ASN A C 1
ATOM 2147 O O . ASN A 1 274 ? 12.097 14.127 -4.814 1.00 86.88 274 ASN A O 1
ATOM 2151 N N . ALA A 1 275 ? 10.182 13.380 -3.914 1.00 87.75 275 ALA A N 1
ATOM 2152 C CA . ALA A 1 275 ? 10.770 13.019 -2.629 1.00 87.75 275 ALA A CA 1
ATOM 2153 C C . ALA A 1 275 ? 11.564 11.707 -2.734 1.00 87.75 275 ALA A C 1
ATOM 2155 O O . ALA A 1 275 ? 12.654 11.606 -2.174 1.00 87.75 275 ALA A O 1
ATOM 2156 N N . TYR A 1 276 ? 11.050 10.729 -3.488 1.00 91.38 276 TYR A N 1
ATOM 2157 C CA . TYR A 1 276 ? 11.691 9.427 -3.662 1.00 91.38 276 TYR A CA 1
ATOM 2158 C C . TYR A 1 276 ? 12.919 9.462 -4.576 1.00 91.38 276 TYR A C 1
ATOM 2160 O O . TYR A 1 276 ? 13.974 8.951 -4.211 1.00 91.38 276 TYR A O 1
ATOM 2168 N N . TYR A 1 277 ? 12.800 10.070 -5.757 1.00 87.94 277 TYR A N 1
ATOM 2169 C CA . TYR A 1 277 ? 13.795 10.001 -6.830 1.00 87.94 277 TYR A CA 1
ATOM 2170 C C . TYR A 1 277 ? 15.238 10.339 -6.401 1.00 87.94 277 TYR A C 1
ATOM 2172 O O . TYR A 1 277 ? 16.140 9.574 -6.729 1.00 87.94 277 TYR A O 1
ATOM 2180 N N . PRO A 1 278 ? 15.502 11.432 -5.658 1.00 83.44 278 PRO A N 1
ATOM 2181 C CA . PRO A 1 278 ? 16.852 11.769 -5.210 1.00 83.44 278 PRO A CA 1
ATOM 2182 C C . PRO A 1 278 ? 17.219 11.162 -3.841 1.00 83.44 278 PRO A C 1
ATOM 2184 O O . PRO A 1 278 ? 18.266 11.508 -3.284 1.00 83.44 278 PRO A O 1
ATOM 2187 N N . SER A 1 279 ? 16.361 10.324 -3.251 1.00 85.06 279 SER A N 1
ATOM 2188 C CA . SER A 1 279 ? 16.522 9.839 -1.875 1.00 85.06 279 SER A CA 1
ATOM 2189 C C . SER A 1 279 ? 17.711 8.886 -1.708 1.00 85.06 279 SER A C 1
ATOM 2191 O O . SER A 1 279 ? 18.260 8.343 -2.670 1.00 85.06 279 SER A O 1
ATOM 2193 N N . ALA A 1 280 ? 18.143 8.688 -0.458 1.00 87.94 280 ALA A N 1
ATOM 2194 C CA . ALA A 1 280 ? 19.111 7.640 -0.143 1.00 87.94 280 ALA A CA 1
ATOM 2195 C C . ALA A 1 280 ? 18.508 6.249 -0.373 1.00 87.94 280 ALA A C 1
ATOM 2197 O O . ALA A 1 280 ? 19.149 5.430 -1.020 1.00 87.94 280 ALA A O 1
ATOM 2198 N N . ILE A 1 281 ? 17.250 6.036 0.029 1.00 88.62 281 ILE A N 1
ATOM 2199 C CA . ILE A 1 281 ? 16.532 4.767 -0.161 1.00 88.62 281 ILE A CA 1
ATOM 2200 C C . ILE A 1 281 ? 16.521 4.324 -1.623 1.00 88.62 281 ILE A C 1
ATOM 2202 O O . ILE A 1 281 ? 16.842 3.173 -1.912 1.00 88.62 281 ILE A O 1
ATOM 2206 N N . GLN A 1 282 ? 16.197 5.226 -2.553 1.00 90.50 282 GLN A N 1
ATOM 2207 C CA . GLN A 1 282 ? 16.204 4.906 -3.981 1.00 90.50 282 GLN A CA 1
ATOM 2208 C C . GLN A 1 282 ? 17.601 4.472 -4.446 1.00 90.50 282 GLN A C 1
ATOM 2210 O O . GLN A 1 282 ? 17.748 3.431 -5.090 1.00 90.50 282 GLN A O 1
ATOM 2215 N N . ARG A 1 283 ? 18.639 5.235 -4.083 1.00 88.69 283 ARG A N 1
ATOM 2216 C CA . ARG A 1 283 ? 20.022 4.940 -4.482 1.00 88.69 283 ARG A CA 1
ATOM 2217 C C . ARG A 1 283 ? 20.516 3.627 -3.895 1.00 88.69 283 ARG A C 1
ATOM 2219 O O . ARG A 1 283 ? 21.141 2.850 -4.610 1.00 88.69 283 ARG A O 1
ATOM 2226 N N . ASP A 1 284 ? 20.222 3.371 -2.627 1.00 89.31 284 ASP A N 1
ATOM 2227 C CA . ASP A 1 284 ? 20.641 2.162 -1.926 1.00 89.31 284 ASP A CA 1
ATOM 2228 C C . ASP A 1 284 ? 19.922 0.933 -2.496 1.00 89.31 284 ASP A C 1
ATOM 2230 O O . ASP A 1 284 ? 20.564 -0.081 -2.775 1.00 89.31 284 ASP A O 1
ATOM 2234 N N . ALA A 1 285 ? 18.618 1.037 -2.777 1.00 88.81 285 ALA A N 1
ATOM 2235 C CA . ALA A 1 285 ? 17.861 -0.018 -3.443 1.00 88.81 285 ALA A CA 1
ATOM 2236 C C . ALA A 1 285 ? 18.430 -0.333 -4.834 1.00 88.81 285 ALA A C 1
ATOM 2238 O O . ALA A 1 285 ? 18.718 -1.491 -5.143 1.00 88.81 285 ALA A O 1
ATOM 2239 N N . HIS A 1 286 ? 18.660 0.690 -5.661 1.00 89.12 286 HIS A N 1
ATOM 2240 C CA . HIS A 1 286 ? 19.216 0.516 -7.007 1.00 89.12 286 HIS A CA 1
ATOM 2241 C C . HIS A 1 286 ? 20.642 -0.037 -6.966 1.00 89.12 286 HIS A C 1
ATOM 2243 O O . HIS A 1 286 ? 20.983 -0.907 -7.767 1.00 89.12 286 HIS A O 1
ATOM 2249 N N . GLN A 1 287 ? 21.461 0.391 -6.004 1.00 87.38 287 GLN A N 1
ATOM 2250 C CA . GLN A 1 287 ? 22.812 -0.130 -5.807 1.00 87.38 287 GLN A CA 1
ATOM 2251 C C . GLN A 1 287 ? 22.800 -1.601 -5.368 1.00 87.38 287 GLN A C 1
ATOM 2253 O O . GLN A 1 287 ? 23.586 -2.395 -5.892 1.00 87.38 287 GLN A O 1
ATOM 2258 N N . ASN A 1 288 ? 21.901 -1.995 -4.462 1.00 86.31 288 ASN A N 1
ATOM 2259 C CA . ASN A 1 288 ? 21.732 -3.392 -4.047 1.00 86.31 288 ASN A CA 1
ATOM 2260 C C . ASN A 1 288 ? 21.298 -4.274 -5.225 1.00 86.31 288 ASN A C 1
ATOM 2262 O O . ASN A 1 288 ? 21.892 -5.328 -5.462 1.00 86.31 288 ASN A O 1
ATOM 2266 N N . ILE A 1 289 ? 20.345 -3.796 -6.028 1.00 85.19 289 ILE A N 1
ATOM 2267 C CA . ILE A 1 289 ? 19.886 -4.484 -7.241 1.00 85.19 289 ILE A CA 1
ATOM 2268 C C . ILE A 1 289 ? 21.007 -4.581 -8.288 1.00 85.19 289 ILE A C 1
ATOM 2270 O O . ILE A 1 289 ? 21.160 -5.596 -8.965 1.00 85.19 289 ILE A O 1
ATOM 2274 N N . LYS A 1 290 ? 21.833 -3.545 -8.439 1.00 83.25 290 LYS A N 1
ATOM 2275 C CA . LYS A 1 290 ? 22.920 -3.538 -9.425 1.00 83.25 290 LYS A CA 1
ATOM 2276 C C . LYS A 1 290 ? 24.070 -4.469 -9.043 1.00 83.25 290 LYS A C 1
ATOM 2278 O O . LYS A 1 290 ? 24.596 -5.188 -9.891 1.00 83.25 290 LYS A O 1
ATOM 2283 N N . THR A 1 291 ? 24.496 -4.415 -7.783 1.00 76.62 291 THR A N 1
ATOM 2284 C CA . THR A 1 291 ? 25.729 -5.068 -7.311 1.00 76.62 291 THR A CA 1
ATOM 2285 C C . THR A 1 291 ? 25.573 -6.558 -7.059 1.00 76.62 291 THR A C 1
ATOM 2287 O O . THR A 1 291 ? 26.561 -7.289 -7.137 1.00 76.62 291 THR A O 1
ATOM 2290 N N . ARG A 1 292 ? 24.356 -7.036 -6.789 1.00 71.12 292 ARG A N 1
ATOM 2291 C CA . ARG A 1 292 ? 24.120 -8.464 -6.594 1.00 71.12 292 ARG A CA 1
ATOM 2292 C C . ARG A 1 292 ? 24.179 -9.210 -7.915 1.00 71.12 292 ARG A C 1
ATOM 2294 O O . ARG A 1 292 ? 23.436 -8.920 -8.854 1.00 71.12 292 ARG A O 1
ATOM 2301 N N . ASP A 1 293 ? 25.065 -10.198 -7.978 1.00 63.25 293 ASP A N 1
ATOM 2302 C CA . ASP A 1 293 ? 25.092 -11.157 -9.071 1.00 63.25 293 ASP A CA 1
ATOM 2303 C C . ASP A 1 293 ? 23.927 -12.138 -8.887 1.00 63.25 293 ASP A C 1
ATOM 2305 O O . ASP A 1 293 ? 23.985 -13.057 -8.071 1.00 63.25 293 ASP A O 1
ATOM 2309 N N . TYR A 1 294 ? 22.836 -11.930 -9.625 1.00 61.22 294 TYR A N 1
ATOM 2310 C CA . TYR A 1 294 ? 21.675 -12.826 -9.590 1.00 61.22 294 TYR A CA 1
ATOM 2311 C C . TYR A 1 294 ? 21.897 -14.120 -10.389 1.00 61.22 294 TYR A C 1
ATOM 2313 O O . TYR A 1 294 ? 20.950 -14.857 -10.644 1.00 61.22 294 TYR A O 1
ATOM 2321 N N . LYS A 1 295 ? 23.149 -14.452 -10.736 1.00 51.38 295 LYS A N 1
ATOM 2322 C CA . LYS A 1 295 ? 23.550 -15.776 -11.244 1.00 51.38 295 LYS A CA 1
ATOM 2323 C C . LYS A 1 295 ? 23.514 -16.898 -10.184 1.00 51.38 295 LYS A C 1
ATOM 2325 O O . LYS A 1 295 ? 24.000 -17.995 -10.445 1.00 51.38 295 LYS A O 1
ATOM 2330 N N . ILE A 1 296 ? 22.955 -16.658 -8.998 1.00 47.56 296 ILE A N 1
ATOM 2331 C CA . ILE A 1 296 ? 22.973 -17.563 -7.833 1.00 47.56 296 ILE A CA 1
ATOM 2332 C C . ILE A 1 296 ? 21.670 -18.399 -7.768 1.00 47.56 296 ILE A C 1
ATOM 2334 O O . ILE A 1 296 ? 20.608 -17.906 -8.148 1.00 47.56 296 ILE A O 1
ATOM 2338 N N . PRO A 1 297 ? 21.729 -19.685 -7.354 1.00 45.38 297 PRO A N 1
ATOM 2339 C CA . PRO A 1 297 ? 20.723 -20.691 -7.671 1.00 45.38 297 PRO A CA 1
ATOM 2340 C C . PRO A 1 297 ? 19.482 -20.554 -6.790 1.00 45.38 297 PRO A C 1
ATOM 2342 O O . PRO A 1 297 ? 19.559 -20.665 -5.570 1.00 45.38 297 PRO A O 1
ATOM 2345 N N . GLY A 1 298 ? 18.320 -20.398 -7.420 1.00 55.50 298 GLY A N 1
ATOM 2346 C CA . GLY A 1 298 ? 17.032 -20.583 -6.758 1.00 55.50 298 GLY A CA 1
ATOM 2347 C C . GLY A 1 298 ? 16.072 -19.414 -6.934 1.00 55.50 298 GLY A C 1
ATOM 2348 O O . GLY A 1 298 ? 16.389 -18.257 -6.682 1.00 55.50 298 GLY A O 1
ATOM 2349 N N . ARG A 1 299 ? 14.845 -19.767 -7.318 1.00 61.28 299 ARG A N 1
ATOM 2350 C CA . ARG A 1 299 ? 13.675 -18.899 -7.512 1.00 61.28 299 ARG A CA 1
ATOM 2351 C C . ARG A 1 299 ? 13.362 -17.979 -6.319 1.00 61.28 299 ARG A C 1
ATOM 2353 O O . ARG A 1 299 ? 12.733 -16.940 -6.517 1.00 61.28 299 ARG A O 1
ATOM 2360 N N . ASP A 1 300 ? 13.779 -18.373 -5.117 1.00 67.19 300 ASP A N 1
ATOM 2361 C CA . ASP A 1 300 ? 13.387 -17.751 -3.850 1.00 67.19 300 ASP A CA 1
ATOM 2362 C C . ASP A 1 300 ? 14.286 -16.571 -3.450 1.00 67.19 300 ASP A C 1
ATOM 2364 O O . ASP A 1 300 ? 13.781 -15.598 -2.897 1.00 67.19 300 ASP A O 1
ATOM 2368 N N . ALA A 1 301 ? 15.565 -16.560 -3.843 1.00 73.06 301 ALA A N 1
ATOM 2369 C CA . ALA A 1 301 ? 16.508 -15.500 -3.463 1.00 73.06 301 ALA A CA 1
ATOM 2370 C C . ALA A 1 301 ? 16.117 -14.112 -4.011 1.00 73.06 301 ALA A C 1
ATOM 2372 O O . ALA A 1 301 ? 16.282 -13.094 -3.343 1.00 73.06 301 ALA A O 1
ATOM 2373 N N . VAL A 1 302 ? 15.554 -14.058 -5.223 1.00 74.50 302 VAL A N 1
ATOM 2374 C CA . VAL A 1 302 ? 15.051 -12.808 -5.824 1.00 74.50 302 VAL A CA 1
ATOM 2375 C C . VAL A 1 302 ? 13.792 -12.313 -5.101 1.00 74.50 302 VAL A C 1
ATOM 2377 O O . VAL A 1 302 ? 13.612 -11.112 -4.919 1.00 74.50 302 VAL A O 1
ATOM 2380 N N . LEU A 1 303 ? 12.922 -13.228 -4.660 1.00 78.06 303 LEU A N 1
ATOM 2381 C CA . LEU A 1 303 ? 11.711 -12.880 -3.909 1.00 78.06 303 LEU A CA 1
ATOM 2382 C C . LEU A 1 303 ? 12.052 -12.358 -2.516 1.00 78.06 303 LEU A C 1
ATOM 2384 O O . LEU A 1 303 ? 11.467 -11.373 -2.071 1.00 78.06 303 LEU A O 1
ATOM 2388 N N . GLU A 1 304 ? 12.982 -13.022 -1.836 1.00 82.94 304 GLU A N 1
ATOM 2389 C CA . GLU A 1 304 ? 13.503 -12.597 -0.540 1.00 82.94 304 GLU A CA 1
ATOM 2390 C C . GLU A 1 304 ? 14.153 -11.221 -0.634 1.00 82.94 304 GLU A C 1
ATOM 2392 O O . GLU A 1 304 ? 13.942 -10.394 0.248 1.00 82.94 304 GLU A O 1
ATOM 2397 N N . GLU A 1 305 ? 14.849 -10.932 -1.736 1.00 85.25 305 GLU A N 1
ATOM 2398 C CA . GLU A 1 305 ? 15.450 -9.618 -1.937 1.00 85.25 305 GLU A CA 1
ATOM 2399 C C . GLU A 1 305 ? 14.413 -8.514 -2.124 1.00 85.25 305 GLU A C 1
ATOM 2401 O O . GLU A 1 305 ? 14.525 -7.471 -1.486 1.00 85.25 305 GLU A O 1
ATOM 2406 N N . ILE A 1 306 ? 13.369 -8.739 -2.930 1.00 85.00 306 ILE A N 1
ATOM 2407 C CA . ILE A 1 306 ? 12.263 -7.774 -3.043 1.00 85.00 306 ILE A CA 1
ATOM 2408 C C . ILE A 1 306 ? 11.664 -7.513 -1.659 1.00 85.00 306 ILE A C 1
ATOM 2410 O O . ILE A 1 306 ? 11.476 -6.363 -1.277 1.00 85.00 306 ILE A O 1
ATOM 2414 N N . VAL A 1 307 ? 11.392 -8.568 -0.887 1.00 86.38 307 VAL A N 1
ATOM 2415 C CA . VAL A 1 307 ? 10.837 -8.432 0.467 1.00 86.38 307 VAL A CA 1
ATOM 2416 C C . VAL A 1 307 ? 11.793 -7.672 1.389 1.00 86.38 307 VAL A C 1
ATOM 2418 O O . VAL A 1 307 ? 11.340 -6.815 2.139 1.00 86.38 307 VAL A O 1
ATOM 2421 N N . SER A 1 308 ? 13.099 -7.937 1.314 1.00 89.00 308 SER A N 1
ATOM 2422 C CA . SER A 1 308 ? 14.115 -7.235 2.102 1.00 89.00 308 SER A CA 1
ATOM 2423 C C . SER A 1 308 ? 14.181 -5.748 1.753 1.00 89.00 308 SER A C 1
ATOM 2425 O O . SER A 1 308 ? 14.242 -4.914 2.654 1.00 89.00 308 SER A O 1
ATOM 2427 N N . LEU A 1 309 ? 14.153 -5.405 0.462 1.00 88.44 309 LEU A N 1
ATOM 2428 C CA . LEU A 1 309 ? 14.191 -4.019 -0.011 1.00 88.44 309 LEU A CA 1
ATOM 2429 C C . LEU A 1 309 ? 12.929 -3.245 0.380 1.00 88.44 309 LEU A C 1
ATOM 2431 O O . LEU A 1 309 ? 13.021 -2.066 0.693 1.00 88.44 309 LEU A O 1
ATOM 2435 N N . LEU A 1 310 ? 11.775 -3.916 0.417 1.00 87.62 310 LEU A N 1
ATOM 2436 C CA . LEU A 1 310 ? 10.508 -3.352 0.896 1.00 87.62 310 LEU A CA 1
ATOM 2437 C C . LEU A 1 310 ? 10.374 -3.346 2.428 1.00 87.62 310 LEU A C 1
ATOM 2439 O O . LEU A 1 310 ? 9.415 -2.792 2.957 1.00 87.62 310 LEU A O 1
ATOM 2443 N N . GLY A 1 311 ? 11.298 -3.987 3.148 1.00 81.88 311 GLY A N 1
ATOM 2444 C CA . GLY A 1 311 ? 11.318 -4.002 4.610 1.00 81.88 311 GLY A CA 1
ATOM 2445 C C . GLY A 1 311 ? 11.841 -2.702 5.225 1.00 81.88 311 GLY A C 1
ATOM 2446 O O . GLY A 1 311 ? 11.653 -2.481 6.420 1.00 81.88 311 GLY A O 1
ATOM 2447 N N . THR A 1 312 ? 12.485 -1.846 4.425 1.00 80.62 312 THR A N 1
ATOM 2448 C CA . THR A 1 312 ? 12.930 -0.512 4.844 1.00 80.62 312 THR A CA 1
ATOM 2449 C C . THR A 1 312 ? 11.856 0.500 4.467 1.00 80.62 312 THR A C 1
ATOM 2451 O O . THR A 1 312 ? 11.633 0.751 3.291 1.00 80.62 312 THR A O 1
ATOM 2454 N N . SER A 1 313 ? 11.185 1.070 5.462 1.00 79.69 313 SER A N 1
ATOM 2455 C CA . SER A 1 313 ? 10.120 2.059 5.268 1.00 79.69 313 SER A CA 1
ATOM 2456 C C . SER A 1 313 ? 10.660 3.350 4.633 1.00 79.69 313 SER A C 1
ATOM 2458 O O . SER A 1 313 ? 11.624 3.938 5.132 1.00 79.69 313 SER A O 1
ATOM 2460 N N . ALA A 1 314 ? 10.026 3.829 3.553 1.00 77.44 314 ALA A N 1
ATOM 2461 C CA . ALA A 1 314 ? 10.413 5.081 2.895 1.00 77.44 314 ALA A CA 1
ATOM 2462 C C . ALA A 1 314 ? 10.279 6.297 3.813 1.00 77.44 314 ALA A C 1
ATOM 2464 O O . ALA A 1 314 ? 11.027 7.268 3.692 1.00 77.44 314 ALA A O 1
ATOM 2465 N N . ILE A 1 315 ? 9.306 6.259 4.721 1.00 80.94 315 ILE A N 1
ATOM 2466 C CA . ILE A 1 315 ? 9.003 7.381 5.609 1.00 80.94 315 ILE A CA 1
ATOM 2467 C C . ILE A 1 315 ? 10.010 7.502 6.757 1.00 80.94 315 ILE A C 1
ATOM 2469 O O . ILE A 1 315 ? 10.161 8.593 7.307 1.00 80.94 315 ILE A O 1
ATOM 2473 N N . ASP A 1 316 ? 10.753 6.436 7.059 1.00 82.38 316 ASP A N 1
ATOM 2474 C CA . ASP A 1 316 ? 11.789 6.442 8.097 1.00 82.38 316 ASP A CA 1
ATOM 2475 C C . ASP A 1 316 ? 13.076 7.151 7.624 1.00 82.38 316 ASP A C 1
ATOM 2477 O O . ASP A 1 316 ? 13.926 7.523 8.439 1.00 82.38 316 ASP A O 1
ATOM 2481 N N . ASP A 1 317 ? 13.226 7.402 6.316 1.00 85.94 317 ASP A N 1
ATOM 2482 C CA . ASP A 1 317 ? 14.335 8.193 5.781 1.00 85.94 317 ASP A CA 1
ATOM 2483 C C . ASP A 1 317 ? 14.219 9.658 6.206 1.00 85.94 317 ASP A C 1
ATOM 2485 O O . ASP A 1 317 ? 13.264 10.369 5.886 1.00 85.94 317 ASP A O 1
ATOM 2489 N N . SER A 1 318 ? 15.247 10.140 6.903 1.00 82.00 318 SER A N 1
ATOM 2490 C CA . SER A 1 318 ? 15.297 11.517 7.410 1.00 82.00 318 SER A CA 1
ATOM 2491 C C . SER A 1 318 ? 15.205 12.587 6.311 1.00 82.00 318 SER A C 1
ATOM 2493 O O . SER A 1 318 ? 14.690 13.682 6.555 1.00 82.00 318 SER A O 1
ATOM 2495 N N . GLY A 1 319 ? 15.683 12.290 5.098 1.00 81.31 319 GLY A N 1
ATOM 2496 C CA . GLY A 1 319 ? 15.607 13.182 3.948 1.00 81.31 319 GLY A CA 1
ATOM 2497 C C . GLY A 1 319 ? 14.178 13.306 3.436 1.00 81.31 319 GLY A C 1
ATOM 2498 O O . GLY A 1 319 ? 13.685 14.427 3.290 1.00 81.31 319 GLY A O 1
ATOM 2499 N N . ILE A 1 320 ? 13.507 12.171 3.240 1.00 84.94 320 ILE A N 1
ATOM 2500 C CA . ILE A 1 320 ? 12.096 12.089 2.859 1.00 84.94 320 ILE A CA 1
ATOM 2501 C C . ILE A 1 320 ? 11.240 12.743 3.942 1.00 84.94 320 ILE A C 1
ATOM 2503 O O . ILE A 1 320 ? 10.548 13.710 3.645 1.00 84.94 320 ILE A O 1
ATOM 2507 N N . SER A 1 321 ? 11.359 12.328 5.205 1.00 83.56 321 SER A N 1
ATOM 2508 C CA . SER A 1 321 ? 10.626 12.912 6.339 1.00 83.56 321 SER A CA 1
ATOM 2509 C C . SER A 1 321 ? 10.731 14.442 6.397 1.00 83.56 321 SER A C 1
ATOM 2511 O O . SER A 1 321 ? 9.730 15.137 6.589 1.00 83.56 321 SER A O 1
ATOM 2513 N N . ARG A 1 322 ? 11.926 15.000 6.157 1.00 82.81 322 ARG A N 1
ATOM 2514 C CA . ARG A 1 322 ? 12.132 16.455 6.097 1.00 82.81 322 ARG A CA 1
ATOM 2515 C C . ARG A 1 322 ? 11.421 17.103 4.909 1.00 82.81 322 ARG A C 1
ATOM 2517 O O . ARG A 1 322 ? 10.881 18.196 5.060 1.00 82.81 322 ARG A O 1
ATOM 2524 N N . VAL A 1 323 ? 11.439 16.473 3.733 1.00 82.25 323 VAL A N 1
ATOM 2525 C CA . VAL A 1 323 ? 10.698 16.961 2.556 1.00 82.25 323 VAL A CA 1
ATOM 2526 C C . VAL A 1 323 ? 9.198 16.955 2.843 1.00 82.25 323 VAL A C 1
ATOM 2528 O O . VAL A 1 323 ? 8.542 17.964 2.599 1.00 82.25 323 VAL A O 1
ATOM 2531 N N . LEU A 1 324 ? 8.674 15.877 3.434 1.00 83.94 324 LEU A N 1
ATOM 2532 C CA . LEU A 1 324 ? 7.258 15.757 3.789 1.00 83.94 324 LEU A CA 1
ATOM 2533 C C . LEU A 1 324 ? 6.818 16.827 4.793 1.00 83.94 324 LEU A C 1
ATOM 2535 O O . LEU A 1 324 ? 5.765 17.432 4.608 1.00 83.94 324 LEU A O 1
ATOM 2539 N N . GLY A 1 325 ? 7.643 17.127 5.801 1.00 80.62 325 GLY A N 1
ATOM 2540 C CA . GLY A 1 325 ? 7.350 18.168 6.793 1.00 80.62 325 GLY A CA 1
ATOM 2541 C C . GLY A 1 325 ? 7.265 19.594 6.230 1.00 80.62 325 GLY A C 1
ATOM 2542 O O . GLY A 1 325 ? 6.664 20.459 6.862 1.00 80.62 325 GLY A O 1
ATOM 2543 N N . ASN A 1 326 ? 7.831 19.845 5.044 1.00 83.94 326 ASN A N 1
ATOM 2544 C CA . ASN A 1 326 ? 7.834 21.164 4.402 1.00 83.94 326 ASN A CA 1
ATOM 2545 C C . ASN A 1 326 ? 6.720 21.345 3.356 1.00 83.94 326 ASN A C 1
ATOM 2547 O O . ASN A 1 326 ? 6.566 22.444 2.822 1.00 83.94 326 ASN A O 1
ATOM 2551 N N . ILE A 1 327 ? 5.970 20.291 3.024 1.00 83.69 327 ILE A N 1
ATOM 2552 C CA . ILE A 1 327 ? 4.918 20.345 2.003 1.00 83.69 327 ILE A CA 1
ATOM 2553 C C . ILE A 1 327 ? 3.653 20.973 2.593 1.00 83.69 327 ILE A C 1
ATOM 2555 O O . ILE A 1 327 ? 3.137 20.530 3.619 1.00 83.69 327 ILE A O 1
ATOM 2559 N N . SER A 1 328 ? 3.121 21.999 1.925 1.00 82.12 328 SER A N 1
ATOM 2560 C CA . SER A 1 328 ? 1.887 22.658 2.356 1.00 82.12 328 SER A CA 1
ATOM 2561 C C . SER A 1 328 ? 0.633 21.935 1.845 1.00 82.12 328 SER A C 1
ATOM 2563 O O . SER A 1 328 ? 0.662 21.229 0.834 1.00 82.12 328 SER A O 1
ATOM 2565 N N . SER A 1 329 ? -0.519 22.162 2.494 1.00 78.75 329 SER A N 1
ATOM 2566 C CA . SER A 1 329 ? -1.808 21.650 1.991 1.00 78.75 329 SER A CA 1
ATOM 2567 C C . SER A 1 329 ? -2.114 22.146 0.577 1.00 78.75 329 SER A C 1
ATOM 2569 O O . SER A 1 329 ? -2.600 21.376 -0.247 1.00 78.75 329 SER A O 1
ATOM 2571 N N . ALA A 1 330 ? -1.772 23.405 0.289 1.00 81.06 330 ALA A N 1
ATOM 2572 C CA . ALA A 1 330 ? -2.002 24.031 -1.008 1.00 81.06 330 ALA A CA 1
ATOM 2573 C C . ALA A 1 330 ? -1.179 23.382 -2.133 1.00 81.06 330 ALA A C 1
ATOM 2575 O O . ALA A 1 330 ? -1.624 23.352 -3.279 1.00 81.06 330 ALA A O 1
ATOM 2576 N N . ASP A 1 331 ? 0.003 22.838 -1.826 1.00 80.12 331 ASP A N 1
ATOM 2577 C CA . ASP A 1 331 ? 0.810 22.112 -2.812 1.00 80.12 331 ASP A CA 1
ATOM 2578 C C . ASP A 1 331 ? 0.204 20.744 -3.153 1.00 80.12 331 ASP A C 1
ATOM 2580 O O . ASP A 1 331 ? 0.283 20.309 -4.300 1.00 80.12 331 ASP A O 1
ATOM 2584 N N . LEU A 1 332 ? -0.452 20.095 -2.185 1.00 80.38 332 LEU A N 1
ATOM 2585 C CA . LEU A 1 332 ? -1.137 18.812 -2.380 1.00 80.38 332 LEU A CA 1
ATOM 2586 C C . LEU A 1 332 ? -2.446 18.944 -3.167 1.00 80.38 332 LEU A C 1
ATOM 2588 O O . LEU A 1 332 ? -2.848 18.009 -3.851 1.00 80.38 332 LEU A O 1
ATOM 2592 N N . GLU A 1 333 ? -3.122 20.085 -3.077 1.00 81.12 333 GLU A N 1
ATOM 2593 C CA . GLU A 1 333 ? -4.392 20.339 -3.776 1.00 81.12 333 GLU A CA 1
ATOM 2594 C C . GLU A 1 333 ? -4.197 20.832 -5.215 1.00 81.12 333 GLU A C 1
ATOM 2596 O O . GLU A 1 333 ? -5.150 20.901 -5.991 1.00 81.12 333 GLU A O 1
ATOM 2601 N N . ARG A 1 334 ? -2.959 21.158 -5.597 1.00 81.56 334 ARG A N 1
ATOM 2602 C CA . ARG A 1 334 ? -2.644 21.633 -6.940 1.00 81.56 334 ARG A CA 1
ATOM 2603 C C . ARG A 1 334 ? -2.730 20.485 -7.947 1.00 81.56 334 ARG A C 1
ATOM 2605 O O . ARG A 1 334 ? -1.921 19.560 -7.913 1.00 81.56 334 ARG A O 1
ATOM 2612 N N . ASP A 1 335 ? -3.671 20.579 -8.880 1.00 80.44 335 ASP A N 1
ATOM 2613 C CA . ASP A 1 335 ? -3.845 19.610 -9.971 1.00 80.44 335 ASP A CA 1
ATOM 2614 C C . ASP A 1 335 ? -3.395 20.174 -11.329 1.00 80.44 335 ASP A C 1
ATOM 2616 O O . ASP A 1 335 ? -4.089 20.069 -12.345 1.00 80.44 335 ASP A O 1
ATOM 2620 N N . ASP A 1 336 ? -2.218 20.808 -11.329 1.00 72.19 336 ASP A N 1
ATOM 2621 C CA . ASP A 1 336 ? -1.567 21.290 -12.550 1.00 72.19 336 ASP A CA 1
ATOM 2622 C C . ASP A 1 336 ? -1.437 20.139 -13.561 1.00 72.19 336 ASP A C 1
ATOM 2624 O O . ASP A 1 336 ? -1.254 18.977 -13.182 1.00 72.19 336 ASP A O 1
ATOM 2628 N N . GLU A 1 337 ? -1.476 20.458 -14.859 1.00 70.00 337 GLU A N 1
ATOM 2629 C CA . GLU A 1 337 ? -0.988 19.523 -15.874 1.00 70.00 337 GLU A CA 1
ATOM 2630 C C . GLU A 1 337 ? 0.412 19.028 -15.504 1.00 70.00 337 GLU A C 1
ATOM 2632 O O . GLU A 1 337 ? 1.193 19.757 -14.882 1.00 70.00 337 GLU A O 1
ATOM 2637 N N . TRP A 1 338 ? 0.739 17.790 -15.892 1.00 65.69 338 TRP A N 1
ATOM 2638 C CA . TRP A 1 338 ? 2.117 17.305 -15.858 1.00 65.69 338 TRP A CA 1
ATOM 2639 C C . TRP A 1 338 ? 2.992 18.371 -16.541 1.00 65.69 338 TRP A C 1
ATOM 2641 O O . TRP A 1 338 ? 2.871 18.586 -17.744 1.00 65.69 338 TRP A O 1
ATOM 2651 N N . ARG A 1 339 ? 3.746 19.161 -15.760 1.00 47.22 339 ARG A N 1
ATOM 2652 C CA . ARG A 1 339 ? 4.190 20.500 -16.191 1.00 47.22 339 ARG A CA 1
ATOM 2653 C C . ARG A 1 339 ? 4.972 20.464 -17.509 1.00 47.22 339 ARG A C 1
ATOM 2655 O O . ARG A 1 339 ? 6.129 20.049 -17.530 1.00 47.22 339 ARG A O 1
ATOM 2662 N N . THR A 1 340 ? 4.393 21.018 -18.577 1.00 34.50 340 THR A N 1
ATOM 2663 C CA . THR A 1 340 ? 5.088 21.285 -19.847 1.00 34.50 340 THR A CA 1
ATOM 2664 C C . THR A 1 340 ? 5.790 22.647 -19.812 1.00 34.50 340 THR A C 1
ATOM 2666 O O . THR A 1 340 ? 5.182 23.661 -19.476 1.00 34.50 340 THR A O 1
ATOM 2669 N N . VAL A 1 341 ? 7.072 22.706 -20.188 1.00 35.84 341 VAL A N 1
ATOM 2670 C CA . VAL A 1 341 ? 7.905 23.934 -20.194 1.00 35.84 341 VAL A CA 1
ATOM 2671 C C . VAL A 1 341 ? 7.614 24.823 -21.419 1.00 35.84 341 VAL A C 1
ATOM 2673 O O . VAL A 1 341 ? 8.531 25.304 -22.075 1.00 35.84 341 VAL A O 1
ATOM 2676 N N . THR A 1 342 ? 6.353 25.049 -21.784 1.00 32.38 342 THR A N 1
ATOM 2677 C CA . THR A 1 342 ? 6.025 25.795 -23.018 1.00 32.38 342 THR A CA 1
ATOM 2678 C C . THR A 1 342 ? 5.223 27.074 -22.847 1.00 32.38 342 THR A C 1
ATOM 2680 O O . THR A 1 342 ? 4.869 27.654 -23.866 1.00 32.38 342 THR A O 1
ATOM 2683 N N . ASP A 1 343 ? 5.043 27.603 -21.631 1.00 31.31 343 ASP A N 1
ATOM 2684 C CA . ASP A 1 343 ? 4.271 28.852 -21.462 1.00 31.31 343 ASP A CA 1
ATOM 2685 C C . ASP A 1 343 ? 5.016 30.053 -20.850 1.00 31.31 343 ASP A C 1
ATOM 2687 O O . ASP A 1 343 ? 4.415 31.076 -20.541 1.00 31.31 343 ASP A O 1
ATOM 2691 N N . ASN A 1 344 ? 6.352 30.002 -20.765 1.00 29.05 344 ASN A N 1
ATOM 2692 C CA . ASN A 1 344 ? 7.164 31.167 -20.361 1.00 29.05 344 ASN A CA 1
ATOM 2693 C C . ASN A 1 344 ? 7.851 31.906 -21.523 1.00 29.05 344 ASN A C 1
ATOM 2695 O O . ASN A 1 344 ? 8.617 32.833 -21.283 1.00 29.05 344 ASN A O 1
ATOM 2699 N N . SER A 1 345 ? 7.571 31.555 -22.784 1.00 30.33 345 SER A N 1
ATOM 2700 C CA . SER A 1 345 ? 8.147 32.255 -23.951 1.00 30.33 345 SER A CA 1
ATOM 2701 C C . SER A 1 345 ? 7.214 33.282 -24.609 1.00 30.33 345 SER A C 1
ATOM 2703 O O . SER A 1 345 ? 7.576 33.860 -25.632 1.00 30.33 345 SER A O 1
ATOM 2705 N N . LYS A 1 346 ? 6.029 33.562 -24.039 1.00 33.44 346 LYS A N 1
ATOM 2706 C CA . LYS A 1 346 ? 5.071 34.531 -24.618 1.00 33.44 346 LYS A CA 1
ATOM 2707 C C . LYS A 1 346 ? 4.593 35.654 -23.692 1.00 33.44 346 LYS A C 1
ATOM 2709 O O . LYS A 1 346 ? 3.687 36.392 -24.067 1.00 33.44 346 LYS A O 1
ATOM 2714 N N . LYS A 1 347 ? 5.227 35.865 -22.535 1.00 33.91 347 LYS A N 1
ATOM 2715 C CA . LYS A 1 347 ? 4.963 37.039 -21.678 1.00 33.91 347 LYS A CA 1
ATOM 2716 C C . LYS A 1 347 ? 6.216 37.861 -21.389 1.00 33.91 347 LYS A C 1
ATOM 2718 O O . LYS A 1 347 ? 6.518 38.171 -20.247 1.00 33.91 347 LYS A O 1
ATOM 2723 N N . THR A 1 348 ? 6.895 38.263 -22.453 1.00 38.75 348 THR A N 1
ATOM 2724 C CA . THR A 1 348 ? 7.678 39.504 -22.470 1.00 38.75 348 THR A CA 1
ATOM 2725 C C . THR A 1 348 ? 7.875 39.904 -23.923 1.00 38.75 348 THR A C 1
ATOM 2727 O O . THR A 1 348 ? 8.756 39.396 -24.615 1.00 38.75 348 THR A O 1
ATOM 2730 N N . ARG A 1 349 ? 6.998 40.783 -24.405 1.00 32.81 349 ARG A N 1
ATOM 2731 C CA . ARG A 1 349 ? 7.278 41.624 -25.560 1.00 32.81 349 ARG A CA 1
ATOM 2732 C C . ARG A 1 349 ? 7.049 43.065 -25.159 1.00 32.81 349 ARG A C 1
ATOM 2734 O O . ARG A 1 349 ? 6.057 43.287 -24.429 1.00 32.81 349 ARG A O 1
#

pLDDT: mean 72.84, std 19.77, range [25.28, 96.19]

Organism: NCBI:txid870435

Radius of gyration: 25.53 Å; chains: 1; bounding box: 62×66×71 Å

Foldseek 3Di:
DCPCVLPLDEAEAEALVVQLVVCVVVVDPPSPVVSVVCCVPPPVVVVCVVVVNPPHHYAYAYPDPPRRLVRLVVVLVSVLVSQCVSQPDPPPQGGPRSLVSLLVDQADLVSLLVSLLRQCVRPPLLVLLPLPPPVPDALLRVLLVSQVSSVSSNNAQAPVCPSNDPLVSVVLLVLLVCLPDPDPDPDDDPPDDDDDDDDDDDDDDDPDQPLPQSDDDDDCVVVSVVVRVPPPQSLLSSLLSSLLSSQLSLLLCVLCNVPRVDHFAPLSSSLSNSLRSVAPLSVVSSCVSNPDDSPDDDSCVSSVSSVVSSVDHSCPGPSSVVSSVPDDPVSRNDRDDSDDPPPPPPPDD